Protein 2AP3 (pdb70)

B-factor: mean 23.38, std 9.0, range [8.79, 70.92]

Nearest PDB structures (foldseek):
  2ap3-assembly1_A  TM=1.005E+00  e=9.426E-22  Staphylococcus aureus subsp. aureus MW2
  6r1j-assembly1_J-2  TM=4.244E-01  e=2.430E-01  Aeromonas hydrophila J-1
  6h2e-assembly1_P-2  TM=4.724E-01  e=4.436E-01  Aeromonas hydrophila subsp. hydrophila AL09-71

Radius of gyration: 24.34 Å; Cα contacts (8 Å, |Δi|>4): 142; chains: 1; bounding box: 39×24×90 Å

Sequence (192 aa):
AHMGIQRPTSTTTDKKEIKAYLKQVDKIKDDEEPIKTVGKKIAELDEKKKKLTEDVNSKDTAVRGKAVKDLIKNADDRLKEFEKEEDAIKKSEQDFKKADNIDNDVKRKEVKQLDDVLKEKYKLHSDYAKAYKKAVNSEKTLFKYLNQNDATQQGVNEKSKAIEQNYKKLKEVSDKYTKVLNKVQKEKQDVD

Solvent-accessible surface area: 13306 Å² total; per-residue (Å²): 115,148,168,49,88,153,189,99,80,67,82,71,56,8,118,113,43,12,127,47,18,27,157,90,8,70,120,17,119,93,53,21,108,71,34,151,58,4,37,147,107,18,52,103,30,52,85,124,52,125,173,31,97,152,46,32,112,24,198,77,118,73,56,109,24,134,2,6,114,40,9,28,125,8,0,57,43,5,28,126,20,2,70,117,19,42,93,16,12,135,112,5,59,108,50,11,150,175,46,78,126,6,99,64,85,110,49,59,142,49,2,112,65,0,28,74,5,7,113,69,15,14,134,25,5,71,62,46,7,155,16,22,76,101,0,0,66,17,14,54,75,18,15,124,38,48,68,90,135,136,44,75,122,147,10,35,81,98,57,37,133,48,23,116,82,12,76,126,87,20,131,105,20,39,70,116,27,76,155,8,74,99,87,11,97,110,13,21,135,90,1,125

Structure (mmCIF, N/CA/C/O backbone):
data_2AP3
#
_entry.id   2AP3
#
_cell.length_a   32.240
_cell.length_b   45.762
_cell.length_c   72.485
_cell.angle_alpha   90.00
_cell.angle_beta   90.66
_cell.angle_gamma   90.00
#
_symmetry.space_group_name_H-M   'P 1 21 1'
#
loop_
_entity.id
_entity.type
_entity.pdbx_description
1 polymer 'conserved hypothetical protein'
2 water water
#
loop_
_atom_site.group_PDB
_atom_site.id
_atom_site.type_symbol
_atom_site.label_atom_id
_atom_site.label_alt_id
_atom_site.label_comp_id
_atom_site.label_asym_id
_atom_site.label_entity_id
_atom_site.label_seq_id
_atom_site.pdbx_PDB_ins_code
_atom_site.Cartn_x
_atom_site.Cartn_y
_atom_site.Cartn_z
_atom_site.occupancy
_atom_site.B_iso_or_equiv
_atom_site.auth_seq_id
_atom_site.auth_comp_id
_atom_site.auth_asym_id
_atom_site.auth_atom_id
_atom_site.pdbx_PDB_model_num
ATOM 1 N N . ALA A 1 1 ? 31.620 16.191 -3.368 1.00 21.61 1 ALA A N 1
ATOM 2 C CA . ALA A 1 1 ? 32.956 16.830 -3.210 1.00 20.43 1 ALA A CA 1
ATOM 3 C C . ALA A 1 1 ? 34.013 16.045 -3.977 1.00 20.33 1 ALA A C 1
ATOM 4 O O . ALA A 1 1 ? 33.847 14.849 -4.246 1.00 19.84 1 ALA A O 1
ATOM 6 N N . HIS A 1 2 ? 35.106 16.733 -4.323 1.00 19.49 2 HIS A N 1
ATOM 7 C CA . HIS A 1 2 ? 36.268 16.107 -4.940 1.00 19.06 2 HIS A CA 1
ATOM 8 C C . HIS A 1 2 ? 36.694 14.875 -4.149 1.00 17.90 2 HIS A C 1
ATOM 9 O O . HIS A 1 2 ? 36.813 14.936 -2.918 1.00 17.27 2 HIS A O 1
ATOM 16 N N . MET A 1 3 ? 36.862 13.750 -4.854 1.00 16.92 3 MET A N 1
ATOM 17 C CA . MET A 1 3 ? 37.227 12.447 -4.249 1.00 15.79 3 MET A CA 1
ATOM 18 C C . MET A 1 3 ? 36.276 11.971 -3.153 1.00 15.58 3 MET A C 1
ATOM 19 O O . MET A 1 3 ? 36.615 11.081 -2.363 1.00 16.74 3 MET A O 1
ATOM 24 N N . GLY A 1 4 ? 35.077 12.542 -3.123 1.00 16.46 4 GLY A N 1
ATOM 25 C CA . GLY A 1 4 ? 34.093 12.253 -2.073 1.00 15.30 4 GLY A CA 1
ATOM 26 C C . GLY A 1 4 ? 34.572 12.607 -0.675 1.00 15.05 4 GLY A C 1
ATOM 27 O O . GLY A 1 4 ? 34.164 11.993 0.308 1.00 15.83 4 GLY A O 1
ATOM 28 N N . ILE A 1 5 ? 35.472 13.585 -0.597 1.00 14.71 5 ILE A N 1
ATOM 29 C CA . ILE A 1 5 ? 36.021 14.008 0.699 1.00 14.09 5 ILE A CA 1
ATOM 30 C C . ILE A 1 5 ? 34.925 14.503 1.620 1.00 14.87 5 ILE A C 1
ATOM 31 O O . ILE A 1 5 ? 34.077 15.295 1.211 1.00 15.41 5 ILE A O 1
ATOM 36 N N . GLN A 1 6 ? 34.946 14.021 2.861 1.00 14.64 6 GLN A N 1
ATOM 37 C CA . GLN A 1 6 ? 33.982 14.418 3.881 1.00 15.48 6 GLN A CA 1
ATOM 38 C C . GLN A 1 6 ? 34.687 14.980 5.095 1.00 14.98 6 GLN A C 1
ATOM 39 O O . GLN A 1 6 ? 35.624 14.372 5.629 1.00 13.66 6 GLN A O 1
ATOM 45 N N . ARG A 1 7 ? 34.238 16.159 5.504 1.00 14.76 7 ARG A N 1
ATOM 46 C CA . ARG A 1 7 ? 34.710 16.824 6.691 1.00 15.80 7 ARG A CA 1
ATOM 47 C C . ARG A 1 7 ? 33.479 17.327 7.471 1.00 16.25 7 ARG A C 1
ATOM 48 O O . ARG A 1 7 ? 32.353 17.399 6.939 1.00 15.98 7 ARG A O 1
ATOM 56 N N . PRO A 1 8 ? 33.675 17.619 8.752 1.00 17.41 8 PRO A N 1
ATOM 57 C CA . PRO A 1 8 ? 32.537 17.944 9.612 1.00 18.84 8 PRO A CA 1
ATOM 58 C C . PRO A 1 8 ? 31.651 19.112 9.139 1.00 19.41 8 PRO A C 1
ATOM 59 O O . PRO A 1 8 ? 32.131 20.161 8.698 1.00 19.72 8 PRO A O 1
ATOM 63 N N . THR A 1 9 ? 30.345 18.903 9.230 1.00 21.02 9 THR A N 1
ATOM 64 C CA . THR A 1 9 ? 29.349 19.944 8.953 1.00 21.53 9 THR A CA 1
ATOM 65 C C . THR A 1 9 ? 29.061 20.699 10.256 1.00 21.87 9 THR A C 1
ATOM 66 O O . THR A 1 9 ? 29.424 20.221 11.342 1.00 21.00 9 THR A O 1
ATOM 70 N N . SER A 1 10 ? 28.403 21.854 10.174 1.00 21.33 10 SER A N 1
ATOM 71 C CA . SER A 1 10 ? 28.002 22.557 11.396 1.00 21.46 10 SER A CA 1
ATOM 72 C C . SER A 1 10 ? 27.156 21.626 12.267 1.00 20.39 10 SER A C 1
ATOM 73 O O . SER A 1 10 ? 27.262 21.658 13.491 1.00 20.02 10 SER A O 1
ATOM 76 N N . THR A 1 11 ? 26.355 20.770 11.635 1.00 19.17 11 THR A N 1
ATOM 77 C CA . THR A 1 11 ? 25.498 19.855 12.392 1.00 19.41 11 THR A CA 1
ATOM 78 C C . THR A 1 11 ? 26.331 18.837 13.163 1.00 18.85 11 THR A C 1
ATOM 79 O O . THR A 1 11 ? 26.067 18.550 14.337 1.00 19.36 11 THR A O 1
ATOM 83 N N . THR A 1 12 ? 27.358 18.293 12.518 1.00 19.40 12 THR A N 1
ATOM 84 C CA . THR A 1 12 ? 28.216 17.356 13.235 1.00 19.46 12 THR A CA 1
ATOM 85 C C . THR A 1 12 ? 28.988 18.004 14.373 1.00 19.18 12 THR A C 1
ATOM 86 O O . THR A 1 12 ? 29.125 17.434 15.465 1.00 18.70 12 THR A O 1
ATOM 90 N N . THR A 1 13 ? 29.457 19.217 14.135 1.00 18.52 13 THR A N 1
ATOM 91 C CA . THR A 1 13 ? 30.251 19.934 15.114 1.00 18.70 13 THR A CA 1
ATOM 92 C C . THR A 1 13 ? 29.372 20.364 16.319 1.00 19.19 13 THR A C 1
ATOM 93 O O . THR A 1 13 ? 29.795 20.250 17.473 1.00 18.56 13 THR A O 1
ATOM 97 N N . ASP A 1 14 ? 28.145 20.799 16.038 1.00 19.25 14 ASP A N 1
ATOM 98 C CA . ASP A 1 14 ? 27.186 21.132 17.101 1.00 20.34 14 ASP A CA 1
ATOM 99 C C . ASP A 1 14 ? 26.893 19.922 17.958 1.00 21.55 14 ASP A C 1
ATOM 100 O O . ASP A 1 14 ? 26.859 20.030 19.195 1.00 21.87 14 ASP A O 1
ATOM 105 N N . LYS A 1 15 ? 26.710 18.767 17.310 1.00 22.32 15 LYS A N 1
ATOM 106 C CA . LYS A 1 15 ? 26.500 17.498 18.041 1.00 24.37 15 LYS A CA 1
ATOM 107 C C . LYS A 1 15 ? 27.629 17.240 19.023 1.00 24.73 15 LYS A C 1
ATOM 108 O O . LYS A 1 15 ? 27.386 16.936 20.204 1.00 24.79 15 LYS A O 1
ATOM 114 N N . LYS A 1 16 ? 28.861 17.390 18.548 1.00 25.33 16 LYS A N 1
ATOM 115 C CA . LYS A 1 16 ? 30.063 17.233 19.372 1.00 26.53 16 LYS A CA 1
ATOM 116 C C . LYS A 1 16 ? 30.004 18.136 20.598 1.00 26.29 16 LYS A C 1
ATOM 117 O O . LYS A 1 16 ? 30.324 17.718 21.718 1.00 27.35 16 LYS A O 1
ATOM 123 N N . GLU A 1 17 ? 29.564 19.370 20.380 1.00 25.51 17 GLU A N 1
ATOM 124 C CA . GLU A 1 17 ? 29.526 20.384 21.417 1.00 25.41 17 GLU A CA 1
ATOM 125 C C . GLU A 1 17 ? 28.431 20.089 22.433 1.00 24.56 17 GLU A C 1
ATOM 126 O O . GLU A 1 17 ? 28.629 20.274 23.643 1.00 23.43 17 GLU A O 1
ATOM 132 N N . ILE A 1 18 ? 27.291 19.618 21.933 1.00 23.73 18 ILE A N 1
ATOM 133 C CA . ILE A 1 18 ? 26.148 19.275 22.800 1.00 24.82 18 ILE A CA 1
ATOM 134 C C . ILE A 1 18 ? 26.510 18.056 23.650 1.00 26.16 18 ILE A C 1
ATOM 135 O O . ILE A 1 18 ? 26.152 17.981 24.839 1.00 26.42 18 ILE A O 1
ATOM 140 N N . LYS A 1 19 ? 27.236 17.111 23.048 1.00 28.07 19 LYS A N 1
ATOM 141 C CA . LYS A 1 19 ? 27.756 15.939 23.777 1.00 29.51 19 LYS A CA 1
ATOM 142 C C . LYS A 1 19 ? 28.641 16.319 24.959 1.00 29.95 19 LYS A C 1
ATOM 143 O O . LYS A 1 19 ? 28.493 15.757 26.051 1.00 30.63 19 LYS A O 1
ATOM 149 N N . ALA A 1 20 ? 29.559 17.259 24.736 1.00 30.13 20 ALA A N 1
ATOM 150 C CA . ALA A 1 20 ? 30.473 17.757 25.766 1.00 30.67 20 ALA A CA 1
ATOM 151 C C . ALA A 1 20 ? 29.735 18.512 26.869 1.00 31.00 20 ALA A C 1
ATOM 152 O O . ALA A 1 20 ? 30.111 18.429 28.049 1.00 31.28 20 ALA A O 1
ATOM 154 N N . TYR A 1 21 ? 28.702 19.257 26.474 1.00 30.90 21 TYR A N 1
ATOM 155 C CA . TYR A 1 21 ? 27.843 19.972 27.417 1.00 30.76 21 TYR A CA 1
ATOM 156 C C . TYR A 1 21 ? 27.080 18.995 28.301 1.00 30.86 21 TYR A C 1
ATOM 157 O O . TYR A 1 21 ? 27.135 19.097 29.530 1.00 30.86 21 TYR A O 1
ATOM 166 N N . LEU A 1 22 ? 26.375 18.056 27.670 1.00 30.62 22 LEU A N 1
ATOM 167 C CA . LEU A 1 22 ? 25.561 17.096 28.408 1.00 30.93 22 LEU A CA 1
ATOM 168 C C . LEU A 1 22 ? 26.423 16.223 29.325 1.00 31.39 22 LEU A C 1
ATOM 169 O O . LEU A 1 22 ? 25.941 15.756 30.361 1.00 31.92 22 LEU A O 1
ATOM 174 N N . LYS A 1 23 ? 27.703 16.060 28.964 1.00 32.10 23 LYS A N 1
ATOM 175 C CA . LYS A 1 23 ? 28.687 15.331 29.782 1.00 32.59 23 LYS A CA 1
ATOM 176 C C . LYS A 1 23 ? 29.113 16.085 31.044 1.00 32.71 23 LYS A C 1
ATOM 177 O O . LYS A 1 23 ? 29.325 15.472 32.100 1.00 32.51 23 LYS A O 1
ATOM 183 N N . GLN A 1 24 ? 29.303 17.395 30.921 1.00 32.34 24 GLN A N 1
ATOM 184 C CA . GLN A 1 24 ? 29.632 18.229 32.072 1.00 32.68 24 GLN A CA 1
ATOM 185 C C . GLN A 1 24 ? 28.452 18.234 33.043 1.00 32.42 24 GLN A C 1
ATOM 186 O O . GLN A 1 24 ? 28.645 18.137 34.258 1.00 32.03 24 GLN A O 1
ATOM 192 N N . VAL A 1 25 ? 27.238 18.300 32.495 1.00 32.36 25 VAL A N 1
ATOM 193 C CA . VAL A 1 25 ? 26.006 18.277 33.306 1.00 32.79 25 VAL A CA 1
ATOM 194 C C . VAL A 1 25 ? 25.811 16.934 34.010 1.00 33.72 25 VAL A C 1
ATOM 195 O O . VAL A 1 25 ? 25.344 16.887 35.152 1.00 33.52 25 VAL A O 1
ATOM 199 N N . ASP A 1 26 ? 26.186 15.844 33.345 1.00 34.49 26 ASP A N 1
ATOM 200 C CA . ASP A 1 26 ? 26.050 14.516 33.950 1.00 35.82 26 ASP A CA 1
ATOM 201 C C . ASP A 1 26 ? 27.139 14.193 34.973 1.00 35.81 26 ASP A C 1
ATOM 202 O O . ASP A 1 26 ? 26.875 13.468 35.939 1.00 35.91 26 ASP A O 1
ATOM 207 N N . LYS A 1 27 ? 28.340 14.746 34.780 1.00 35.51 27 LYS A N 1
ATOM 208 C CA . LYS A 1 27 ? 29.431 14.592 35.751 1.00 35.14 27 LYS A CA 1
ATOM 209 C C . LYS A 1 27 ? 29.031 15.261 37.062 1.00 34.79 27 LYS A C 1
ATOM 210 O O . LYS A 1 27 ? 29.227 14.713 38.143 1.00 34.60 27 LYS A O 1
ATOM 216 N N . ILE A 1 28 ? 28.464 16.453 36.943 1.00 34.09 28 ILE A N 1
ATOM 217 C CA . ILE A 1 28 ? 27.962 17.187 38.093 1.00 33.62 28 ILE A CA 1
ATOM 218 C C . ILE A 1 28 ? 26.843 16.400 38.794 1.00 33.71 28 ILE A C 1
ATOM 219 O O . ILE A 1 28 ? 26.794 16.344 40.024 1.00 32.71 28 ILE A O 1
ATOM 224 N N . LYS A 1 29 ? 25.966 15.778 38.012 1.00 33.48 29 LYS A N 1
ATOM 225 C CA . LYS A 1 29 ? 24.855 15.025 38.576 1.00 34.24 29 LYS A CA 1
ATOM 226 C C . LYS A 1 29 ? 25.368 13.779 39.296 1.00 34.26 29 LYS A C 1
ATOM 227 O O . LYS A 1 29 ? 24.864 13.425 40.370 1.00 34.61 29 LYS A O 1
ATOM 233 N N . ASP A 1 30 ? 26.373 13.129 38.703 1.00 34.24 30 ASP A N 1
ATOM 234 C CA . ASP A 1 30 ? 27.060 11.990 39.323 1.00 34.11 30 ASP A CA 1
ATOM 235 C C . ASP A 1 30 ? 27.627 12.346 40.690 1.00 33.88 30 ASP A C 1
ATOM 236 O O . ASP A 1 30 ? 27.448 11.598 41.651 1.00 33.81 30 ASP A O 1
ATOM 241 N N . ASP A 1 31 ? 28.301 13.493 40.761 1.00 33.14 31 ASP A N 1
ATOM 242 C CA . ASP A 1 31 ? 28.971 13.956 41.974 1.00 32.66 31 ASP A CA 1
ATOM 243 C C . ASP A 1 31 ? 28.003 14.323 43.114 1.00 31.70 31 ASP A C 1
ATOM 244 O O . ASP A 1 31 ? 28.441 14.614 44.239 1.00 31.81 31 ASP A O 1
ATOM 249 N N . GLU A 1 32 ? 26.703 14.318 42.811 1.00 30.36 32 GLU A N 1
ATOM 250 C CA . GLU A 1 32 ? 25.646 14.527 43.813 1.00 29.01 32 GLU A CA 1
ATOM 251 C C . GLU A 1 32 ? 25.170 13.226 44.458 1.00 28.81 32 GLU A C 1
ATOM 252 O O . GLU A 1 32 ? 24.232 13.234 45.254 1.00 27.52 32 GLU A O 1
ATOM 258 N N . GLU A 1 33 ? 25.799 12.110 44.105 1.00 28.63 33 GLU A N 1
ATOM 259 C CA . GLU A 1 33 ? 25.421 10.800 44.665 1.00 28.93 33 GLU A CA 1
ATOM 260 C C . GLU A 1 33 ? 25.404 10.788 46.205 1.00 28.08 33 GLU A C 1
ATOM 261 O O . GLU A 1 33 ? 24.507 10.179 46.809 1.00 27.69 33 GLU A O 1
ATOM 267 N N . PRO A 1 34 ? 26.390 11.449 46.849 1.00 27.56 34 PRO A N 1
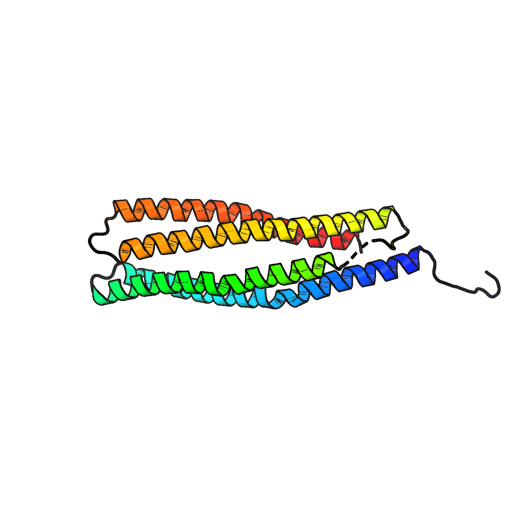ATOM 268 C CA . PRO A 1 34 ? 26.349 11.617 48.311 1.00 26.62 34 PRO A CA 1
ATOM 269 C C . PRO A 1 34 ? 25.035 12.147 48.909 1.00 25.33 34 PRO A C 1
ATOM 270 O O . PRO A 1 34 ? 24.773 11.879 50.079 1.00 25.40 34 PRO A O 1
ATOM 274 N N . ILE A 1 35 ? 24.234 12.890 48.139 1.00 23.16 35 ILE A N 1
ATOM 275 C CA . ILE A 1 35 ? 22.908 13.337 48.595 1.00 21.53 35 ILE A CA 1
ATOM 276 C C . ILE A 1 35 ? 21.995 12.128 48.848 1.00 20.67 35 ILE A C 1
ATOM 277 O O . ILE A 1 35 ? 21.161 12.150 49.770 1.00 19.25 35 ILE A O 1
ATOM 282 N N . LYS A 1 36 ? 22.151 11.064 48.054 1.00 20.37 36 LYS A N 1
ATOM 283 C CA . LYS A 1 36 ? 21.386 9.848 48.310 1.00 19.95 36 LYS A CA 1
ATOM 284 C C . LYS A 1 36 ? 21.753 9.216 49.661 1.00 19.13 36 LYS A C 1
ATOM 285 O O . LYS A 1 36 ? 20.881 8.769 50.409 1.00 18.62 36 LYS A O 1
ATOM 291 N N . THR A 1 37 ? 23.044 9.225 49.992 1.00 18.61 37 THR A N 1
ATOM 292 C CA . THR A 1 37 ? 23.526 8.682 51.268 1.00 18.42 37 THR A CA 1
ATOM 293 C C . THR A 1 37 ? 22.987 9.514 52.426 1.00 17.31 37 THR A C 1
ATOM 294 O O . THR A 1 37 ? 22.557 8.964 53.459 1.00 16.42 37 THR A O 1
ATOM 298 N N . VAL A 1 38 ? 22.986 10.834 52.258 1.00 16.54 38 VAL A N 1
ATOM 299 C CA . VAL A 1 38 ? 22.366 11.723 53.270 1.00 15.89 38 VAL A CA 1
ATOM 300 C C . VAL A 1 38 ? 20.896 11.350 53.518 1.00 15.92 38 VAL A C 1
ATOM 301 O O . VAL A 1 38 ? 20.438 11.236 54.662 1.00 15.70 38 VAL A O 1
ATOM 305 N N . GLY A 1 39 ? 20.139 11.178 52.442 1.00 15.91 39 GLY A N 1
ATOM 306 C CA . GLY A 1 39 ? 18.743 10.765 52.553 1.00 15.16 39 GLY A CA 1
ATOM 307 C C . GLY A 1 39 ? 18.558 9.475 53.315 1.00 13.87 39 GLY A C 1
ATOM 308 O O . GLY A 1 39 ? 17.649 9.377 54.136 1.00 14.72 39 GLY A O 1
ATOM 309 N N . LYS A 1 40 ? 19.414 8.488 53.053 1.00 14.27 40 LYS A N 1
ATOM 310 C CA . LYS A 1 40 ? 19.337 7.231 53.812 1.00 13.43 40 LYS A CA 1
ATOM 311 C C . LYS A 1 40 ? 19.639 7.439 55.295 1.00 13.49 40 LYS A C 1
ATOM 312 O O . LYS A 1 40 ? 18.969 6.883 56.159 1.00 13.65 40 LYS A O 1
ATOM 318 N N . LYS A 1 41 ? 20.647 8.261 55.587 1.00 13.64 41 LYS A N 1
ATOM 319 C CA . LYS A 1 41 ? 21.055 8.474 56.974 1.00 13.17 41 LYS A CA 1
ATOM 320 C C . LYS A 1 41 ? 19.959 9.238 57.727 1.00 11.95 41 LYS A C 1
ATOM 321 O O . LYS A 1 41 ? 19.645 8.925 58.871 1.00 12.84 41 LYS A O 1
ATOM 327 N N . ILE A 1 42 ? 19.356 10.228 57.074 1.00 11.89 42 ILE A N 1
ATOM 328 C CA . ILE A 1 42 ? 18.253 10.950 57.686 1.00 11.86 42 ILE A CA 1
ATOM 329 C C . ILE A 1 42 ? 17.036 10.041 57.862 1.00 11.51 42 ILE A C 1
ATOM 330 O O . ILE A 1 42 ? 16.380 10.075 58.913 1.00 12.26 42 ILE A O 1
ATOM 335 N N . ALA A 1 43 ? 16.802 9.155 56.909 1.00 12.25 43 ALA A N 1
ATOM 336 C CA . ALA A 1 43 ? 15.694 8.192 57.073 1.00 12.45 43 ALA A CA 1
ATOM 337 C C . ALA A 1 43 ? 15.903 7.284 58.296 1.00 12.08 43 ALA A C 1
ATOM 338 O O . ALA A 1 43 ? 14.961 7.009 59.054 1.00 12.68 43 ALA A O 1
ATOM 340 N N . GLU A 1 44 ? 17.135 6.826 58.508 1.00 11.46 44 GLU A N 1
ATOM 341 C CA . GLU A 1 44 ? 17.458 6.051 59.698 1.00 11.20 44 GLU A CA 1
ATOM 342 C C . GLU A 1 44 ? 17.188 6.870 60.959 1.00 11.32 44 GLU A C 1
ATOM 343 O O . GLU A 1 44 ? 16.597 6.361 61.920 1.00 12.09 44 GLU A O 1
ATOM 349 N N . LEU A 1 45 ? 17.576 8.152 60.932 1.00 12.14 45 LEU A N 1
ATOM 350 C CA . LEU A 1 45 ? 17.333 9.017 62.076 1.00 12.42 45 LEU A CA 1
ATOM 351 C C . LEU A 1 45 ? 15.842 9.236 62.333 1.00 12.92 45 LEU A C 1
ATOM 352 O O . LEU A 1 45 ? 15.406 9.262 63.487 1.00 13.52 45 LEU A O 1
ATOM 357 N N . ASP A 1 46 ? 15.069 9.315 61.248 1.00 12.36 46 ASP A N 1
ATOM 358 C CA . ASP A 1 46 ? 13.607 9.507 61.335 1.00 14.06 46 ASP A CA 1
ATOM 359 C C . ASP A 1 46 ? 12.998 8.252 61.982 1.00 12.84 46 ASP A C 1
ATOM 360 O O . ASP A 1 46 ? 12.087 8.347 62.805 1.00 12.87 46 ASP A O 1
ATOM 365 N N . GLU A 1 47 ? 13.519 7.076 61.630 1.00 12.40 47 GLU A N 1
ATOM 366 C CA . GLU A 1 47 ? 13.006 5.850 62.238 1.00 11.84 47 GLU A CA 1
ATOM 367 C C . GLU A 1 47 ? 13.343 5.755 63.719 1.00 11.57 47 GLU A C 1
ATOM 368 O O . GLU A 1 47 ? 12.497 5.345 64.522 1.00 12.06 47 GLU A O 1
ATOM 374 N N . LYS A 1 48 ? 14.536 6.221 64.095 1.00 12.02 48 LYS A N 1
ATOM 375 C CA . LYS A 1 48 ? 14.924 6.221 65.500 1.00 13.32 48 LYS A CA 1
ATOM 376 C C . LYS A 1 48 ? 14.046 7.181 66.306 1.00 13.06 48 LYS A C 1
ATOM 377 O O . LYS A 1 48 ? 13.633 6.859 67.417 1.00 14.08 48 LYS A O 1
ATOM 383 N N . LYS A 1 49 ? 13.756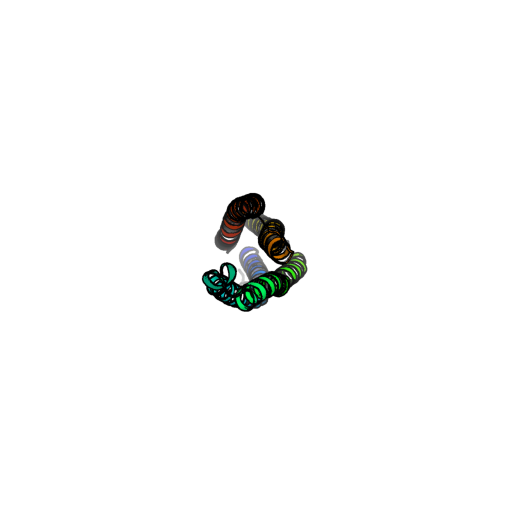 8.339 65.708 1.00 13.13 49 LYS A N 1
ATOM 384 C CA . LYS A 1 49 ? 12.866 9.339 66.316 1.00 13.13 49 LYS A CA 1
ATOM 385 C C . LYS A 1 49 ? 11.522 8.718 66.619 1.00 13.33 49 LYS A C 1
ATOM 386 O O . LYS A 1 49 ? 11.031 8.854 67.737 1.00 13.67 49 LYS A O 1
ATOM 392 N N . LYS A 1 50 ? 10.937 7.994 65.645 1.00 12.95 50 LYS A N 1
ATOM 393 C CA . LYS A 1 50 ? 9.600 7.408 65.850 1.00 13.70 50 LYS A CA 1
ATOM 394 C C . LYS A 1 50 ? 9.603 6.438 67.014 1.00 13.60 50 LYS A C 1
ATOM 395 O O . LYS A 1 50 ? 8.602 6.283 67.724 1.00 14.26 50 LYS A O 1
ATOM 401 N N . LYS A 1 51 ? 10.726 5.763 67.194 1.00 13.93 51 LYS A N 1
ATOM 402 C CA . LYS A 1 51 ? 10.840 4.785 68.267 1.00 14.91 51 LYS A CA 1
ATOM 403 C C . LYS A 1 51 ? 10.963 5.390 69.669 1.00 15.32 51 LYS A C 1
ATOM 404 O O . LYS A 1 51 ? 11.103 4.669 70.650 1.00 15.72 51 LYS A O 1
ATOM 410 N N . LEU A 1 52 ? 10.893 6.718 69.759 1.00 16.07 52 LEU A N 1
ATOM 411 C CA . LEU A 1 52 ? 10.811 7.371 71.070 1.00 17.61 52 LEU A CA 1
ATOM 412 C C . LEU A 1 52 ? 9.393 7.833 71.463 1.00 18.34 52 LEU A C 1
ATOM 413 O O . LEU A 1 52 ? 9.185 8.511 72.477 1.00 18.01 52 LEU A O 1
ATOM 418 N N . THR A 1 53 ? 8.412 7.404 70.683 1.00 18.10 53 THR A N 1
ATOM 419 C CA . THR A 1 53 ? 7.044 7.874 70.827 1.00 18.68 53 THR A CA 1
ATOM 420 C C . THR A 1 53 ? 6.433 7.411 72.150 1.00 19.35 53 THR A C 1
ATOM 421 O O . THR A 1 53 ? 5.747 8.170 72.825 1.00 20.24 53 THR A O 1
ATOM 425 N N . GLU A 1 54 ? 6.704 6.164 72.522 1.00 19.67 54 GLU A N 1
ATOM 426 C CA . GLU A 1 54 ? 6.212 5.629 73.791 1.00 20.35 54 GLU A CA 1
ATOM 427 C C . GLU A 1 54 ? 6.928 6.335 74.948 1.00 18.77 54 GLU A C 1
ATOM 428 O O . GLU A 1 54 ? 6.298 6.845 75.908 1.00 19.07 54 GLU A O 1
ATOM 434 N N . ASP A 1 55 ? 8.256 6.424 74.832 1.00 17.22 55 ASP A N 1
ATOM 435 C CA . ASP A 1 55 ? 9.034 6.895 75.957 1.00 14.89 55 ASP A CA 1
ATOM 436 C C . ASP A 1 55 ? 8.764 8.365 76.266 1.00 14.14 55 ASP A C 1
ATOM 437 O O . ASP A 1 55 ? 8.831 8.755 77.410 1.00 14.03 55 ASP A O 1
ATOM 442 N N . VAL A 1 56 ? 8.419 9.158 75.254 1.00 14.52 56 VAL A N 1
ATOM 443 C CA . VAL A 1 56 ? 8.222 10.586 75.499 1.00 14.45 56 VAL A CA 1
ATOM 444 C C . VAL A 1 56 ? 7.090 10.869 76.487 1.00 14.88 56 VAL A C 1
ATOM 445 O O . VAL A 1 56 ? 7.043 11.957 77.074 1.00 15.18 56 VAL A O 1
ATOM 449 N N . ASN A 1 57 ? 6.193 9.896 76.667 1.00 15.25 57 ASN A N 1
ATOM 450 C CA . ASN A 1 57 ? 5.099 10.039 77.639 1.00 16.25 57 ASN A CA 1
ATOM 451 C C . ASN A 1 57 ? 5.232 9.081 78.817 1.00 16.66 57 ASN A C 1
ATOM 452 O O . ASN A 1 57 ? 4.259 8.835 79.537 1.00 17.64 57 ASN A O 1
ATOM 457 N N . SER A 1 58 ? 6.425 8.511 79.001 1.00 16.21 58 SER A N 1
ATOM 458 C CA . SER A 1 58 ? 6.624 7.530 80.073 1.00 16.74 58 SER A CA 1
ATOM 459 C C . SER A 1 58 ? 6.321 8.090 81.457 1.00 17.15 58 SER A C 1
ATOM 460 O O . SER A 1 58 ? 6.621 9.250 81.754 1.00 17.60 58 SER A O 1
ATOM 463 N N . LYS A 1 59 ? 5.760 7.242 82.321 1.00 18.01 59 LYS A N 1
ATOM 464 C CA . LYS A 1 59 ? 5.511 7.621 83.711 1.00 19.18 59 LYS A CA 1
ATOM 465 C C . LYS A 1 59 ? 6.800 7.518 84.542 1.00 17.74 59 LYS A C 1
ATOM 466 O O . LYS A 1 59 ? 6.885 8.057 85.648 1.00 18.85 59 LYS A O 1
ATOM 472 N N . ASP A 1 60 ? 7.799 6.818 83.986 1.00 16.64 60 ASP A N 1
ATOM 473 C CA . ASP A 1 60 ? 9.112 6.770 84.598 1.00 15.49 60 ASP A CA 1
ATOM 474 C C . ASP A 1 60 ? 9.833 8.057 84.221 1.00 15.25 60 ASP A C 1
ATOM 475 O O . ASP A 1 60 ? 10.216 8.264 83.044 1.00 14.49 60 ASP A O 1
ATOM 480 N N . THR A 1 61 ? 10.013 8.947 85.195 1.00 14.75 61 THR A N 1
ATOM 481 C CA . THR A 1 61 ? 10.632 10.264 84.897 1.00 15.65 61 THR A CA 1
ATOM 482 C C . THR A 1 61 ? 11.999 10.186 84.231 1.00 14.74 61 THR A C 1
ATOM 483 O O . THR A 1 61 ? 12.362 11.059 83.424 1.00 14.31 61 THR A O 1
ATOM 487 N N . ALA A 1 62 ? 12.768 9.147 84.575 1.00 12.65 62 ALA A N 1
ATOM 488 C CA . ALA A 1 62 ? 14.072 8.957 83.952 1.00 12.85 62 ALA A CA 1
ATOM 489 C C . ALA A 1 62 ? 13.956 8.540 82.481 1.00 12.05 62 ALA A C 1
ATOM 490 O O . ALA A 1 62 ? 14.694 9.035 81.641 1.00 13.15 62 ALA A O 1
ATOM 492 N N . VAL A 1 63 ? 13.012 7.657 82.187 1.00 12.32 63 VAL A N 1
ATOM 493 C CA . VAL A 1 63 ? 12.796 7.199 80.813 1.00 11.22 63 VAL A CA 1
ATOM 494 C C . VAL A 1 63 ? 12.298 8.354 79.975 1.00 10.96 63 VAL A C 1
ATOM 495 O O . VAL A 1 63 ? 12.790 8.605 78.851 1.00 11.43 63 VAL A O 1
ATOM 499 N N . ARG A 1 64 ? 11.343 9.088 80.522 1.00 11.07 64 ARG A N 1
ATOM 500 C CA . ARG A 1 64 ? 10.827 10.274 79.819 1.00 11.55 64 ARG A CA 1
ATOM 501 C C . ARG A 1 64 ? 11.909 11.317 79.566 1.00 11.67 64 ARG A C 1
ATOM 502 O O . ARG A 1 64 ? 12.031 11.836 78.441 1.00 11.20 64 ARG A O 1
ATOM 510 N N . GLY A 1 65 ? 12.696 11.635 80.594 1.00 11.02 65 GLY A N 1
ATOM 511 C CA . GLY A 1 65 ? 13.724 12.658 80.440 1.00 11.73 65 GLY A CA 1
ATOM 512 C C . GLY A 1 65 ? 14.764 12.258 79.422 1.00 11.03 65 GLY A C 1
ATOM 513 O O . GLY A 1 65 ? 15.218 13.076 78.614 1.00 11.41 65 GLY A O 1
ATOM 514 N N . LYS A 1 66 ? 15.160 10.987 79.436 1.00 11.18 66 LYS A N 1
ATOM 515 C CA . LYS A 1 66 ? 16.111 10.517 78.422 1.00 11.42 66 LYS A CA 1
ATOM 516 C C . LYS A 1 66 ? 15.526 10.634 77.012 1.00 11.11 66 LYS A C 1
ATOM 517 O O . LYS A 1 66 ? 16.236 11.003 76.073 1.00 11.50 66 LYS A O 1
ATOM 523 N N . ALA A 1 67 ? 14.233 10.304 76.856 1.00 10.98 67 ALA A N 1
ATOM 524 C CA . ALA A 1 67 ? 13.600 10.373 75.525 1.00 11.19 67 ALA A CA 1
ATOM 525 C C . ALA A 1 67 ? 13.608 11.824 75.037 1.00 11.25 67 ALA A C 1
ATOM 526 O O . ALA A 1 67 ? 13.919 12.102 73.873 1.00 10.40 67 ALA A O 1
ATOM 528 N N . VAL A 1 68 ? 13.288 12.749 75.935 1.00 11.25 68 VAL A N 1
ATOM 529 C CA . VAL A 1 68 ? 13.258 14.167 75.533 1.00 11.48 68 VAL A CA 1
ATOM 530 C C . VAL A 1 68 ? 14.657 14.616 75.103 1.00 11.30 68 VAL A C 1
ATOM 531 O O . VAL A 1 68 ? 14.837 15.235 74.051 1.00 11.82 68 VAL A O 1
ATOM 535 N N . LYS A 1 69 ? 15.662 14.276 75.906 1.00 10.98 69 LYS A N 1
ATOM 536 C CA . LYS A 1 69 ? 17.038 14.669 75.541 1.00 11.83 69 LYS A CA 1
ATOM 537 C C . LYS A 1 69 ? 17.494 13.997 74.240 1.00 10.78 69 LYS A C 1
ATOM 538 O O . LYS A 1 69 ? 18.165 14.603 73.378 1.00 11.51 69 LYS A O 1
ATOM 544 N N . ASP A 1 70 ? 17.070 12.761 74.052 1.00 10.51 70 ASP A N 1
ATOM 545 C CA . ASP A 1 70 ? 17.392 12.048 72.819 1.00 10.49 70 ASP A CA 1
ATOM 546 C C . ASP A 1 70 ? 16.695 12.647 71.593 1.00 9.97 70 ASP A C 1
ATOM 547 O O . ASP A 1 70 ? 17.248 12.640 70.456 1.00 10.81 70 ASP A O 1
ATOM 552 N N . LEU A 1 71 ? 15.482 13.147 71.802 1.00 10.67 71 LEU A N 1
ATOM 553 C CA . LEU A 1 71 ? 14.750 13.811 70.720 1.00 10.28 71 LEU A CA 1
ATOM 554 C C . LEU A 1 71 ? 15.419 15.114 70.288 1.00 10.77 71 LEU A C 1
ATOM 555 O O . LEU A 1 71 ? 15.484 15.413 69.100 1.00 11.13 71 LEU A O 1
ATOM 560 N N . ILE A 1 72 ? 15.982 15.846 71.253 1.00 10.35 72 ILE A N 1
ATOM 561 C CA . ILE A 1 72 ? 16.712 17.081 70.947 1.00 11.20 72 ILE A CA 1
ATOM 562 C C . ILE A 1 72 ? 17.944 16.723 70.139 1.00 11.21 72 ILE A C 1
ATOM 563 O O . ILE A 1 72 ? 18.168 17.290 69.071 1.00 11.59 72 ILE A O 1
ATOM 568 N N . LYS A 1 73 ? 18.698 15.732 70.626 1.00 11.23 73 LYS A N 1
ATOM 569 C CA . LYS A 1 73 ? 19.923 15.296 69.940 1.00 12.93 73 LYS A CA 1
ATOM 570 C C . LYS A 1 73 ? 19.600 14.844 68.523 1.00 11.40 73 LYS A C 1
ATOM 571 O O . LYS A 1 73 ? 20.327 15.155 67.569 1.00 12.21 73 LYS A O 1
ATOM 577 N N . ASN A 1 74 ? 18.500 14.104 68.396 1.00 10.87 74 ASN A N 1
ATOM 578 C CA . ASN A 1 74 ? 18.095 13.565 67.102 1.00 11.42 74 ASN A CA 1
ATOM 579 C C . ASN A 1 74 ? 17.752 14.672 66.077 1.00 10.55 74 ASN A C 1
ATOM 580 O O . ASN A 1 74 ? 18.080 14.564 64.876 1.00 11.70 74 ASN A O 1
ATOM 585 N N . ALA A 1 75 ? 17.121 15.742 66.556 1.00 10.62 75 ALA A N 1
ATOM 586 C CA . ALA A 1 75 ? 16.859 16.892 65.670 1.00 10.85 75 ALA A CA 1
ATOM 587 C C . ALA A 1 75 ? 18.187 17.524 65.242 1.00 11.70 75 ALA A C 1
ATOM 588 O O . ALA A 1 75 ? 18.394 17.793 64.044 1.00 12.15 75 ALA A O 1
ATOM 590 N N . ASP A 1 76 ? 19.106 17.728 66.193 1.00 11.09 76 ASP A N 1
ATOM 591 C CA . ASP A 1 76 ? 20.468 18.200 65.842 1.00 10.88 76 ASP A CA 1
ATOM 592 C C . ASP A 1 76 ? 21.143 17.283 64.822 1.00 11.05 76 ASP A C 1
ATOM 593 O O . ASP A 1 76 ? 21.792 17.754 63.879 1.00 11.93 76 ASP A O 1
ATOM 598 N N . ASP A 1 77 ? 20.972 15.978 65.006 1.00 11.66 77 ASP A N 1
ATOM 599 C CA . ASP A 1 77 ? 21.655 15.005 64.171 1.00 12.34 77 ASP A CA 1
ATOM 600 C C . ASP A 1 77 ? 21.121 15.072 62.749 1.00 12.48 77 ASP A C 1
ATOM 601 O O . ASP A 1 77 ? 21.871 14.968 61.783 1.00 12.68 77 ASP A O 1
ATOM 606 N N . ARG A 1 78 ? 19.814 15.249 62.623 1.00 12.17 78 ARG A N 1
ATOM 607 C CA . ARG A 1 78 ? 19.215 15.341 61.292 1.00 11.75 78 ARG A CA 1
ATOM 608 C C . ARG A 1 78 ? 19.657 16.613 60.589 1.00 11.71 78 ARG A C 1
ATOM 609 O O . ARG A 1 78 ? 20.042 16.591 59.424 1.00 12.64 78 ARG A O 1
ATOM 617 N N . LEU A 1 79 ? 19.654 17.733 61.312 1.00 10.99 79 LEU A N 1
ATOM 618 C CA . LEU A 1 79 ? 20.164 18.963 60.721 1.00 11.47 79 LEU A CA 1
ATOM 619 C C . LEU A 1 79 ? 21.638 18.871 60.323 1.00 12.02 79 LEU A C 1
ATOM 620 O O . LEU A 1 79 ? 22.046 19.385 59.257 1.00 11.76 79 LEU A O 1
ATOM 625 N N . LYS A 1 80 ? 22.443 18.222 61.149 1.00 11.18 80 LYS A N 1
ATOM 626 C CA . LYS A 1 80 ? 23.870 18.102 60.859 1.00 12.69 80 LYS A CA 1
ATOM 627 C C . LYS A 1 80 ? 24.055 17.257 59.589 1.00 12.01 80 LYS A C 1
ATOM 628 O O . LYS A 1 80 ? 24.811 17.629 58.665 1.00 12.95 80 LYS A O 1
ATOM 634 N N . GLU A 1 81 ? 23.367 16.120 59.519 1.00 12.36 81 GLU A N 1
ATOM 635 C CA . GLU A 1 81 ? 23.453 15.297 58.320 1.00 12.95 81 GLU A CA 1
ATOM 636 C C . GLU A 1 81 ? 22.979 16.079 57.090 1.00 12.48 81 GLU A C 1
ATOM 637 O O . GLU A 1 81 ? 23.600 16.014 56.021 1.00 13.11 81 GLU A O 1
ATOM 643 N N . PHE A 1 82 ? 21.909 16.867 57.230 1.00 11.79 82 PHE A N 1
ATOM 644 C CA . PHE A 1 82 ? 21.401 17.630 56.089 1.00 12.54 82 PHE A CA 1
ATOM 645 C C . PHE A 1 82 ? 22.408 18.650 55.549 1.00 13.25 82 PHE A C 1
ATOM 646 O O . PHE A 1 82 ? 22.379 18.968 54.369 1.00 13.43 82 PHE A O 1
ATOM 654 N N . GLU A 1 83 ? 23.307 19.135 56.405 1.00 14.34 83 GLU A N 1
ATOM 655 C CA . GLU A 1 83 ? 24.366 20.063 55.952 1.00 14.79 83 GLU A CA 1
ATOM 656 C C . GLU A 1 83 ? 25.118 19.480 54.761 1.00 15.04 83 GLU A C 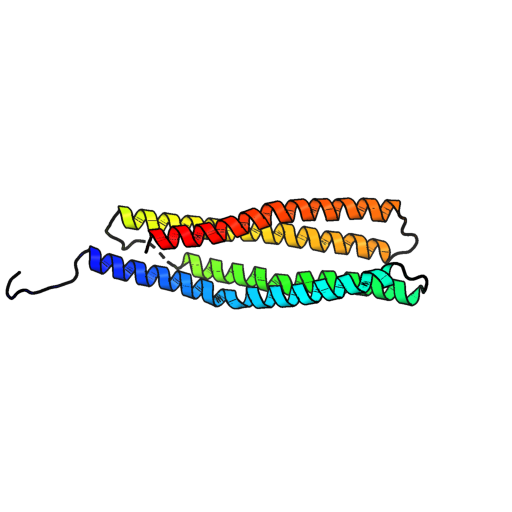1
ATOM 657 O O . GLU A 1 83 ? 25.527 20.230 53.867 1.00 15.87 83 GLU A O 1
ATOM 663 N N . LYS A 1 84 ? 25.357 18.166 54.784 1.00 14.91 84 LYS A N 1
ATOM 664 C CA . LYS A 1 84 ? 26.085 17.512 53.692 1.00 15.21 84 LYS A CA 1
ATOM 665 C C . LYS A 1 84 ? 25.344 17.677 52.358 1.00 16.34 84 LYS A C 1
ATOM 666 O O . LYS A 1 84 ? 25.978 17.856 51.314 1.00 15.66 84 LYS A O 1
ATOM 672 N N . GLU A 1 85 ? 24.012 17.605 52.388 1.00 15.02 85 GLU A N 1
ATOM 673 C CA . GLU A 1 85 ? 23.203 17.835 51.170 1.00 15.40 85 GLU A CA 1
ATOM 674 C C . GLU A 1 85 ? 23.334 19.286 50.717 1.00 15.76 85 GLU A C 1
ATOM 675 O O . GLU A 1 85 ? 23.548 19.570 49.540 1.00 15.84 85 GLU A O 1
ATOM 681 N N . GLU A 1 86 ? 23.238 20.208 51.666 1.00 16.09 86 GLU A N 1
ATOM 682 C CA . GLU A 1 86 ? 23.382 21.622 51.354 1.00 16.68 86 GLU A CA 1
ATOM 683 C C . GLU A 1 86 ? 24.735 21.892 50.736 1.00 16.72 86 GLU A C 1
ATOM 684 O O . GLU A 1 86 ? 24.819 22.595 49.709 1.00 16.90 86 GLU A O 1
ATOM 690 N N . ASP A 1 87 ? 25.780 21.320 51.333 1.00 17.58 87 ASP A N 1
ATOM 691 C CA . ASP A 1 87 ? 27.157 21.508 50.851 1.00 18.43 87 ASP A CA 1
ATOM 692 C C . ASP A 1 87 ? 27.323 20.918 49.451 1.00 19.02 87 ASP A C 1
ATOM 693 O O . ASP A 1 87 ? 28.029 21.478 48.615 1.00 19.45 87 ASP A O 1
ATOM 698 N N . ALA A 1 88 ? 26.645 19.805 49.181 1.00 18.32 88 ALA A N 1
ATOM 699 C CA . ALA A 1 88 ? 26.780 19.127 47.902 1.00 19.09 88 ALA A CA 1
ATOM 700 C C . ALA A 1 88 ? 26.160 19.976 46.810 1.00 19.34 88 ALA A C 1
ATOM 701 O O . ALA A 1 88 ? 26.735 20.129 45.730 1.00 20.50 88 ALA A O 1
ATOM 703 N N . ILE A 1 89 ? 24.994 20.540 47.093 1.00 19.34 89 ILE A N 1
ATOM 704 C CA . ILE A 1 89 ? 24.301 21.365 46.108 1.00 19.57 89 ILE A CA 1
ATOM 705 C C . ILE A 1 89 ? 25.094 22.635 45.865 1.00 20.61 89 ILE A C 1
ATOM 706 O O . ILE A 1 89 ? 25.150 23.127 44.736 1.00 21.34 89 ILE A O 1
ATOM 711 N N . LYS A 1 90 ? 25.732 23.149 46.915 1.00 20.86 90 LYS A N 1
ATOM 712 C CA . LYS A 1 90 ? 26.635 24.296 46.748 1.00 22.21 90 LYS A CA 1
ATOM 713 C C . LYS A 1 90 ? 27.761 23.935 45.777 1.00 22.77 90 LYS A C 1
ATOM 714 O O . LYS A 1 90 ? 28.072 24.723 44.863 1.00 23.79 90 LYS A O 1
ATOM 720 N N . LYS A 1 91 ? 28.333 22.745 45.947 1.00 22.64 91 LYS A N 1
ATOM 721 C CA . LYS A 1 91 ? 29.453 22.282 45.110 1.00 23.68 91 LYS A CA 1
ATOM 722 C C . LYS A 1 91 ? 28.986 22.108 43.665 1.00 24.34 91 LYS A C 1
ATOM 723 O O . LYS A 1 91 ? 29.655 22.542 42.725 1.00 25.10 91 LYS A O 1
ATOM 729 N N . SER A 1 92 ? 27.811 21.501 43.509 1.00 25.17 92 SER A N 1
ATOM 730 C CA . SER A 1 92 ? 27.203 21.256 42.212 1.00 26.36 92 SER A CA 1
ATOM 731 C C . SER A 1 92 ? 26.966 22.571 41.452 1.00 27.18 92 SER A C 1
ATOM 732 O O . SER A 1 92 ? 27.307 22.686 40.258 1.00 26.74 92 SER A O 1
ATOM 735 N N . GLU A 1 93 ? 26.405 23.566 42.137 1.00 28.05 93 GLU A N 1
ATOM 736 C CA . GLU A 1 93 ? 26.130 24.855 41.509 1.00 30.13 93 GLU A CA 1
ATOM 737 C C . GLU A 1 93 ? 27.423 25.553 41.092 1.00 31.72 93 GLU A C 1
ATOM 738 O O . GLU A 1 93 ? 27.479 26.163 40.021 1.00 32.12 93 GLU A O 1
ATOM 744 N N . GLN A 1 94 ? 28.453 25.455 41.932 1.00 32.92 94 GLN A N 1
ATOM 745 C CA . GLN A 1 94 ? 29.770 26.033 41.610 1.00 34.95 94 GLN A CA 1
ATOM 746 C C . GLN A 1 94 ? 30.361 25.424 40.343 1.00 35.60 94 GLN A C 1
ATOM 747 O O . GLN A 1 94 ? 30.961 26.138 39.533 1.00 36.14 94 GLN A O 1
ATOM 753 N N . ASP A 1 95 ? 30.192 24.112 40.183 1.00 36.66 95 ASP A N 1
ATOM 754 C CA . ASP A 1 95 ? 30.678 23.399 39.007 1.00 38.07 95 ASP A CA 1
ATOM 755 C C . ASP A 1 95 ? 29.804 23.675 37.787 1.00 38.88 95 ASP A C 1
ATOM 756 O O . ASP A 1 95 ? 30.291 23.658 36.650 1.00 39.01 95 ASP A O 1
ATOM 761 N N . PHE A 1 96 ? 28.518 23.918 38.035 1.00 39.71 96 PHE A N 1
ATOM 762 C CA . PHE A 1 96 ? 27.541 24.179 36.979 1.00 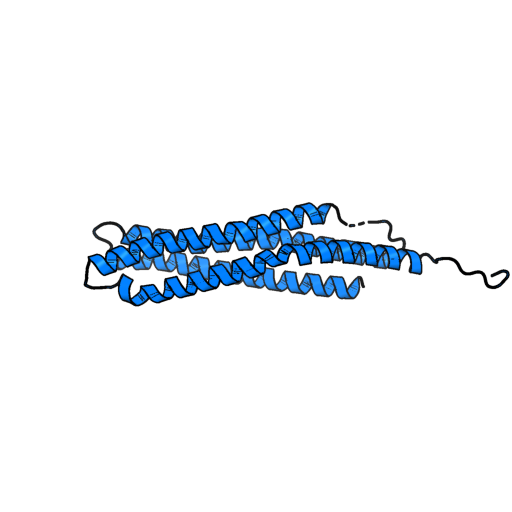40.93 96 PHE A CA 1
ATOM 763 C C . PHE A 1 96 ? 27.893 25.413 36.165 1.00 41.80 96 PHE A C 1
ATOM 764 O O . PHE A 1 96 ? 27.946 25.348 34.935 1.00 41.99 96 PHE A O 1
ATOM 772 N N . LYS A 1 97 ? 28.130 26.529 36.855 1.00 42.87 97 LYS A N 1
ATOM 773 C CA . LYS A 1 97 ? 28.364 27.822 36.205 1.00 44.04 97 LYS A CA 1
ATOM 774 C C . LYS A 1 97 ? 29.543 27.801 35.226 1.00 44.78 97 LYS A C 1
ATOM 775 O O . LYS A 1 97 ? 29.652 28.668 34.352 1.00 45.02 97 LYS A O 1
ATOM 781 N N . LYS A 1 98 ? 30.407 26.797 35.374 1.00 45.42 98 LYS A N 1
ATOM 782 C CA . LYS A 1 98 ? 31.582 26.631 34.521 1.00 45.71 98 LYS A CA 1
ATOM 783 C C . LYS A 1 98 ? 31.230 25.941 33.200 1.00 46.02 98 LYS A C 1
ATOM 784 O O . LYS A 1 98 ? 31.989 26.029 32.221 1.00 45.87 98 LYS A O 1
ATOM 790 N N . ALA A 1 99 ? 30.075 25.272 33.175 1.00 46.07 99 ALA A N 1
ATOM 791 C CA . ALA A 1 99 ? 29.605 24.564 31.986 1.00 46.35 99 ALA A CA 1
ATOM 792 C C . ALA A 1 99 ? 28.768 25.453 31.060 1.00 46.53 99 ALA A C 1
ATOM 793 O O . ALA A 1 99 ? 28.642 26.662 31.272 1.00 46.66 99 ALA A O 1
ATOM 795 C CA . ASP A 1 104 ? 27.750 28.962 23.273 1.00 36.06 104 ASP A CA 1
ATOM 796 C C . ASP A 1 104 ? 28.526 27.923 22.450 1.00 35.46 104 ASP A C 1
ATOM 797 O O . ASP A 1 104 ? 28.593 26.741 22.808 1.00 36.34 104 ASP A O 1
ATOM 802 N N . ASN A 1 105 ? 29.117 28.376 21.348 1.00 34.88 105 ASN A N 1
ATOM 803 C CA . ASN A 1 105 ? 29.796 27.495 20.396 1.00 33.53 105 ASN A CA 1
ATOM 804 C C . ASN A 1 105 ? 28.827 26.686 19.536 1.00 31.75 105 ASN A C 1
ATOM 805 O O . ASN A 1 105 ? 29.250 26.051 18.579 1.00 32.35 105 ASN A O 1
ATOM 810 N N . ILE A 1 106 ? 27.541 26.686 19.886 1.00 29.91 106 ILE A N 1
ATOM 811 C CA . ILE A 1 106 ? 26.534 26.004 19.075 1.00 27.50 106 ILE A CA 1
ATOM 812 C C . ILE A 1 106 ? 26.104 26.966 17.975 1.00 26.40 106 ILE A C 1
ATOM 813 O O . ILE A 1 106 ? 25.599 28.051 18.259 1.00 26.74 106 ILE A O 1
ATOM 818 N N . ASP A 1 107 ? 26.328 26.565 16.724 1.00 23.71 107 ASP A N 1
ATOM 819 C CA . ASP A 1 107 ? 26.012 27.405 15.564 1.00 22.64 107 ASP A CA 1
ATOM 820 C C . ASP A 1 107 ? 24.507 27.461 15.300 1.00 20.63 107 ASP A C 1
ATOM 821 O O . ASP A 1 107 ? 23.957 28.529 14.993 1.00 20.07 107 ASP A O 1
ATOM 826 N N . ASN A 1 108 ? 23.844 26.317 15.431 1.00 18.33 108 ASN A N 1
ATOM 827 C CA . ASN A 1 108 ? 22.415 26.211 15.148 1.00 17.49 108 ASN A CA 1
ATOM 828 C C . ASN A 1 108 ? 21.610 26.969 16.198 1.00 17.08 108 ASN A C 1
ATOM 829 O O . ASN A 1 108 ? 21.630 26.632 17.375 1.00 16.57 108 ASN A O 1
ATOM 834 N N . ASP A 1 109 ? 20.911 28.004 15.753 1.00 17.02 109 ASP A N 1
ATOM 835 C CA . ASP A 1 109 ? 20.230 28.895 16.670 1.00 16.90 109 ASP A CA 1
ATOM 836 C C . ASP A 1 109 ? 19.066 28.251 17.399 1.00 15.63 109 ASP A C 1
ATOM 837 O O . ASP A 1 109 ? 18.742 28.619 18.530 1.00 15.70 109 ASP A O 1
ATOM 842 N N . VAL A 1 110 ? 18.430 27.292 16.743 1.00 14.24 110 VAL A N 1
ATOM 843 C CA . VAL A 1 110 ? 17.306 26.602 17.337 1.00 14.47 110 VAL A CA 1
ATOM 844 C C . VAL A 1 110 ? 17.861 25.745 18.467 1.00 15.07 110 VAL A C 1
ATOM 845 O O . VAL A 1 110 ? 17.320 25.724 19.572 1.00 15.77 110 VAL A O 1
ATOM 849 N N . LYS A 1 111 ? 18.955 25.046 18.165 1.00 16.72 111 LYS A N 1
ATOM 850 C CA . LYS A 1 111 ? 19.529 24.144 19.156 1.00 18.70 111 LYS A CA 1
ATOM 851 C C . LYS A 1 111 ? 20.174 24.923 20.288 1.00 19.40 111 LYS A C 1
ATOM 852 O O . LYS A 1 111 ? 20.104 24.496 21.444 1.00 20.99 111 LYS A O 1
ATOM 858 N N . ARG A 1 112 ? 20.766 26.073 19.983 1.00 20.83 112 ARG A N 1
ATOM 859 C CA . ARG A 1 112 ? 21.394 26.911 21.005 1.00 21.92 112 ARG A CA 1
ATOM 860 C C . ARG A 1 112 ? 20.370 27.438 22.035 1.00 22.38 112 ARG A C 1
ATOM 861 O O . ARG A 1 112 ? 20.669 27.538 23.237 1.00 22.86 112 ARG A O 1
ATOM 869 N N . LYS A 1 113 ? 19.170 27.758 21.568 1.00 21.42 113 LYS A N 1
ATOM 870 C CA . LYS A 1 113 ? 18.106 28.203 22.485 1.00 21.83 113 LYS A CA 1
ATOM 871 C C . LYS A 1 113 ? 17.636 27.066 23.385 1.00 21.98 113 LYS A C 1
ATOM 872 O O . LYS A 1 113 ? 17.316 27.288 24.554 1.00 21.04 113 LYS A O 1
ATOM 878 N N . GLU A 1 114 ? 17.607 25.845 22.860 1.00 22.32 114 GLU A N 1
ATOM 879 C CA . GLU A 1 114 ? 17.231 24.703 23.685 1.00 23.62 114 GLU A CA 1
ATOM 880 C C . GLU A 1 114 ? 18.235 24.548 24.835 1.00 23.78 114 GLU A C 1
ATOM 881 O O . GLU A 1 114 ? 17.862 24.223 25.968 1.00 23.57 114 GLU A O 1
ATOM 887 N N . VAL A 1 115 ? 19.508 24.809 24.542 1.00 24.95 115 VAL A N 1
ATOM 888 C CA . VAL A 1 115 ? 20.583 24.700 25.541 1.00 25.76 115 VAL A CA 1
ATOM 889 C C . VAL A 1 115 ? 20.448 25.761 26.629 1.00 26.18 115 VAL A C 1
ATOM 890 O O . VAL A 1 115 ? 20.554 25.444 27.822 1.00 25.89 115 VAL A O 1
ATOM 894 N N . LYS A 1 116 ? 20.200 27.004 26.221 1.00 26.27 116 LYS A N 1
ATOM 895 C CA . LYS A 1 116 ? 19.990 28.095 27.156 1.00 26.82 116 LYS A CA 1
ATOM 896 C C . LYS A 1 116 ? 18.804 27.780 28.069 1.00 26.22 116 LYS A C 1
ATOM 897 O O . LYS A 1 116 ? 18.828 28.109 29.252 1.00 26.89 116 LYS A O 1
ATOM 903 N N . GLN A 1 117 ? 17.797 27.101 27.518 1.00 25.50 117 GLN A N 1
ATOM 904 C CA . GLN A 1 117 ? 16.607 26.721 28.278 1.00 25.15 117 GLN A CA 1
ATOM 905 C C . GLN A 1 117 ? 16.930 25.636 29.311 1.00 24.86 117 GLN A C 1
ATOM 906 O O . GLN A 1 117 ? 16.454 25.704 30.445 1.00 24.26 117 GLN A O 1
ATOM 912 N N . LEU A 1 118 ? 17.734 24.648 28.925 1.00 24.93 118 LEU A N 1
ATOM 913 C CA . LEU A 1 118 ? 18.203 23.647 29.887 1.00 25.29 118 LEU A CA 1
ATOM 914 C C . LEU A 1 118 ? 18.989 24.308 31.021 1.00 25.92 118 LEU A C 1
ATOM 915 O O . LEU A 1 118 ? 18.778 23.972 32.199 1.00 25.77 118 LEU A O 1
ATOM 920 N N . ASP A 1 119 ? 19.876 25.244 30.671 1.00 26.04 119 ASP A N 1
ATOM 921 C CA . ASP A 1 119 ? 20.637 26.026 31.664 1.00 26.14 119 ASP A CA 1
ATOM 922 C C . ASP A 1 119 ? 19.750 26.811 32.608 1.00 26.21 119 ASP A C 1
ATOM 923 O O . ASP A 1 119 ? 20.047 26.948 33.793 1.00 26.20 119 ASP A O 1
ATOM 928 N N . ASP A 1 120 ? 18.666 27.353 32.075 1.00 25.40 120 ASP A N 1
ATOM 929 C CA . ASP A 1 120 ? 17.750 28.123 32.894 1.00 24.69 120 ASP A CA 1
ATOM 930 C C . ASP A 1 120 ? 16.989 27.249 33.874 1.00 24.35 120 ASP A C 1
ATOM 931 O O . ASP A 1 120 ? 16.704 27.683 34.978 1.00 23.80 120 ASP A O 1
ATOM 936 N N . VAL A 1 121 ? 16.657 26.032 33.451 1.00 23.74 121 VAL A N 1
ATOM 937 C CA . VAL A 1 121 ? 15.959 25.084 34.308 1.00 23.70 121 VAL A CA 1
ATOM 938 C C . VAL A 1 121 ? 16.903 24.557 35.379 1.00 23.55 121 VAL A C 1
ATOM 939 O O . VAL A 1 121 ? 16.487 24.378 36.521 1.00 23.57 121 VAL A O 1
ATOM 943 N N . LEU A 1 122 ? 18.172 24.356 35.020 1.00 23.56 122 LEU A N 1
ATOM 944 C CA . LEU A 1 122 ? 19.175 23.979 36.015 1.00 22.93 122 LEU A CA 1
ATOM 945 C C . LEU A 1 122 ? 19.374 25.103 37.036 1.00 23.04 122 LEU A C 1
ATOM 946 O O . LEU A 1 122 ? 19.467 24.837 38.242 1.00 22.21 122 LEU A O 1
ATOM 951 N N . LYS A 1 123 ? 19.401 26.355 36.572 1.00 23.17 123 LYS A N 1
ATOM 952 C CA . LYS A 1 123 ? 19.384 27.514 37.476 1.00 23.47 123 LYS A CA 1
ATOM 953 C C . LYS A 1 123 ? 18.171 27.485 38.421 1.00 23.31 123 LYS A C 1
ATOM 954 O O . LYS A 1 123 ? 18.308 27.719 39.618 1.00 23.67 123 LYS A O 1
ATOM 960 N N . GLU A 1 124 ? 16.997 27.156 37.889 1.00 22.58 124 GLU A N 1
ATOM 961 C CA . GLU A 1 124 ? 15.788 27.083 38.711 1.00 22.36 124 GLU A CA 1
ATOM 962 C C . GLU A 1 124 ? 15.913 25.943 39.742 1.00 21.11 124 GLU A C 1
ATOM 963 O O . GLU A 1 124 ? 15.411 26.064 40.879 1.00 20.76 124 GLU A O 1
ATOM 969 N N . LYS A 1 125 ? 16.588 24.855 39.350 1.00 20.60 125 LYS A N 1
ATOM 970 C CA . LYS A 1 125 ? 16.818 23.715 40.255 1.00 20.85 125 LYS A CA 1
ATOM 971 C C . LYS A 1 125 ? 17.555 24.183 41.504 1.00 20.47 125 LYS A C 1
ATOM 972 O O . LYS A 1 125 ? 17.134 23.906 42.633 1.00 19.62 125 LYS A O 1
ATOM 978 N N . TYR A 1 126 ? 18.667 24.881 41.302 1.00 20.10 126 TYR A N 1
ATOM 979 C CA . TYR A 1 126 ? 19.471 25.346 42.425 1.00 20.63 126 TYR A CA 1
ATOM 980 C C . TYR A 1 126 ? 18.725 26.326 43.313 1.00 21.31 126 TYR A C 1
ATOM 981 O O . TYR A 1 126 ? 18.861 26.286 44.535 1.00 21.72 126 TYR A O 1
ATOM 990 N N . LYS A 1 127 ? 17.912 27.194 42.710 1.00 21.45 127 LYS A N 1
ATOM 991 C CA . LYS A 1 127 ? 17.113 28.126 43.495 1.00 21.92 127 LYS A CA 1
ATOM 992 C C . LYS A 1 127 ? 16.048 27.391 44.317 1.00 20.90 127 LYS A C 1
ATOM 993 O O . LYS A 1 127 ? 15.843 27.682 45.506 1.00 20.79 127 LYS A O 1
ATOM 999 N N . LEU A 1 128 ? 15.372 26.438 43.695 1.00 20.12 128 LEU A N 1
ATOM 1000 C CA . LEU A 1 128 ? 14.335 25.713 44.405 1.00 19.68 128 LEU A CA 1
ATOM 1001 C C . LEU A 1 128 ? 14.936 24.827 45.490 1.00 19.10 128 LEU A C 1
ATOM 1002 O O . LEU A 1 128 ? 14.299 24.594 46.520 1.00 19.57 128 LEU A O 1
ATOM 1007 N N . HIS A 1 129 ? 16.163 24.352 45.289 1.00 17.77 129 HIS A N 1
ATOM 1008 C CA . HIS A 1 129 ? 16.772 23.600 46.386 1.00 16.04 129 HIS A CA 1
ATOM 1009 C C . HIS A 1 129 ? 17.001 24.468 47.625 1.00 16.38 129 HIS A C 1
ATOM 1010 O O . HIS A 1 129 ? 16.794 24.010 48.759 1.00 15.74 129 HIS A O 1
ATOM 1017 N N . SER A 1 130 ? 17.449 25.706 47.414 1.00 16.72 130 SER A N 1
ATOM 1018 C CA . SER A 1 130 ? 17.605 26.656 48.526 1.00 17.33 130 SER A CA 1
ATOM 1019 C C . SER A 1 130 ? 16.288 26.853 49.301 1.00 16.98 130 SER A C 1
ATOM 1020 O O . SER A 1 130 ? 16.280 26.850 50.534 1.00 16.06 130 SER A O 1
ATOM 1023 N N . ASP A 1 131 ? 15.176 26.999 48.572 1.00 15.87 131 ASP A N 1
ATOM 1024 C CA . ASP A 1 131 ? 13.853 27.122 49.198 1.00 16.70 131 ASP A CA 1
ATOM 1025 C C . ASP A 1 131 ? 13.530 25.852 49.991 1.00 15.85 131 ASP A C 1
ATOM 1026 O O . ASP A 1 131 ? 13.053 25.899 51.132 1.00 15.98 131 ASP A O 1
ATOM 1031 N N . TYR A 1 132 ? 13.786 24.711 49.365 1.00 15.02 132 TYR A N 1
ATOM 1032 C CA . TYR A 1 132 ? 13.559 23.409 50.020 1.00 15.05 132 TYR A CA 1
ATOM 1033 C C . TYR A 1 132 ? 14.402 23.260 51.317 1.00 14.97 132 TYR A C 1
ATOM 1034 O O . TYR A 1 132 ? 13.887 22.866 52.381 1.00 14.45 132 TYR A O 1
ATOM 1043 N N . ALA A 1 133 ? 15.696 23.581 51.226 1.00 14.77 133 ALA A N 1
ATOM 1044 C CA . ALA A 1 133 ? 16.585 23.503 52.391 1.00 14.95 133 ALA A CA 1
ATOM 1045 C C . ALA A 1 133 ? 16.085 24.409 53.520 1.00 14.51 133 ALA A C 1
ATOM 1046 O O . ALA A 1 133 ? 16.065 24.011 54.673 1.00 14.69 133 ALA A O 1
ATOM 1048 N N . LYS A 1 134 ? 15.679 25.632 53.183 1.00 14.82 134 LYS A N 1
ATOM 1049 C CA . LYS A 1 134 ? 15.137 26.548 54.190 1.00 14.33 134 LYS A CA 1
ATOM 1050 C C . LYS A 1 134 ? 13.902 25.926 54.868 1.00 13.42 134 LYS A C 1
ATOM 1051 O O . LYS A 1 134 ? 13.747 25.967 56.090 1.00 13.01 134 LYS A O 1
ATOM 1057 N N . ALA A 1 135 ? 13.018 25.342 54.063 1.00 13.38 135 ALA A N 1
ATOM 1058 C CA . ALA A 1 135 ? 11.766 24.783 54.590 1.00 12.49 135 ALA A CA 1
ATOM 1059 C C . ALA A 1 135 ? 12.043 23.542 55.464 1.00 12.43 135 ALA A C 1
ATOM 1060 O O . ALA A 1 135 ? 11.405 23.348 56.500 1.00 13.47 135 ALA A O 1
ATOM 1062 N N . TYR A 1 136 ? 12.995 22.713 55.037 1.00 12.66 136 TYR A N 1
ATOM 1063 C CA . TYR A 1 136 ? 13.326 21.529 55.804 1.00 12.42 136 TYR A CA 1
ATOM 1064 C C . TYR A 1 136 ? 13.930 21.924 57.153 1.00 12.04 136 TYR A C 1
ATOM 1065 O O . TYR A 1 136 ? 13.489 21.438 58.204 1.00 12.11 136 TYR A O 1
ATOM 1074 N N . LYS A 1 137 ? 14.930 22.813 57.131 1.00 11.20 137 LYS A N 1
ATOM 1075 C CA . LYS A 1 137 ? 15.534 23.276 58.394 1.00 11.63 137 LYS A CA 1
ATOM 1076 C C . LYS A 1 137 ? 14.519 23.933 59.347 1.00 11.51 137 LYS A C 1
ATOM 1077 O O . LYS A 1 137 ? 14.554 23.694 60.564 1.00 12.80 137 LYS A O 1
ATOM 1083 N N . LYS A 1 138 ? 13.599 24.712 58.790 1.00 11.75 138 LYS A N 1
ATOM 1084 C CA . LYS A 1 138 ? 12.591 25.363 59.620 1.00 11.27 138 LYS A CA 1
ATOM 1085 C C . LYS A 1 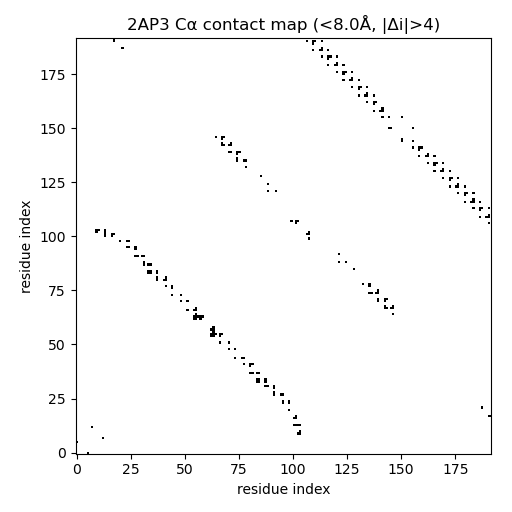138 ? 11.757 24.290 60.317 1.00 12.19 138 LYS A C 1
ATOM 1086 O O . LYS A 1 138 ? 11.476 24.379 61.511 1.00 12.49 138 LYS A O 1
ATOM 1092 N N . ALA A 1 139 ? 11.371 23.274 59.551 1.00 11.52 139 ALA A N 1
ATOM 1093 C CA . ALA A 1 139 ? 10.525 22.208 60.114 1.00 12.46 139 ALA A CA 1
ATOM 1094 C C . ALA A 1 139 ? 11.262 21.471 61.252 1.00 11.38 139 ALA A C 1
ATOM 1095 O O . ALA A 1 139 ? 10.723 21.315 62.359 1.00 12.08 139 ALA A O 1
ATOM 1097 N N . VAL A 1 140 ? 12.493 21.019 61.002 1.00 11.84 140 VAL A N 1
ATOM 1098 C CA . VAL A 1 140 ? 13.250 20.244 62.014 1.00 11.39 140 VAL A CA 1
ATOM 1099 C C . VAL A 1 140 ? 13.576 21.109 63.220 1.00 11.09 140 VAL A C 1
ATOM 1100 O O . VAL A 1 140 ? 13.428 20.669 64.370 1.00 11.46 140 VAL A O 1
ATOM 1104 N N . ASN A 1 141 ? 13.927 22.367 62.973 1.00 12.08 141 ASN A N 1
ATOM 1105 C CA . ASN A 1 141 ? 14.115 23.289 64.074 1.00 12.54 141 ASN A CA 1
ATOM 1106 C C . ASN A 1 141 ? 12.854 23.488 64.908 1.00 12.60 141 ASN A C 1
ATOM 1107 O O . ASN A 1 141 ? 12.961 23.602 66.125 1.00 13.30 141 ASN A O 1
ATOM 1112 N N . SER A 1 142 ? 11.672 23.485 64.279 1.00 12.06 142 SER A N 1
ATOM 1113 C CA . SER A 1 142 ? 10.420 23.657 65.053 1.00 11.87 142 SER A CA 1
ATOM 1114 C C . SER A 1 142 ? 10.096 22.422 65.919 1.00 12.17 142 SER A C 1
ATOM 1115 O O . SER A 1 142 ? 9.471 22.545 66.987 1.00 13.25 142 SER A O 1
ATOM 1118 N N . GLU A 1 143 ? 10.590 21.255 65.494 1.00 11.65 143 GLU A N 1
ATOM 1119 C CA . GLU A 1 143 ? 10.511 20.035 66.322 1.00 12.89 143 GLU A CA 1
ATOM 1120 C C . GLU A 1 143 ? 11.420 20.223 67.534 1.00 12.46 143 GLU A C 1
ATOM 1121 O O . GLU A 1 143 ? 11.000 20.008 68.679 1.00 12.78 143 GLU A O 1
ATOM 1127 N N . LYS A 1 144 ? 12.659 20.638 67.266 1.00 11.54 144 LYS A N 1
ATOM 1128 C CA . LYS A 1 144 ? 13.607 20.924 68.330 1.00 12.31 144 LYS A CA 1
ATOM 1129 C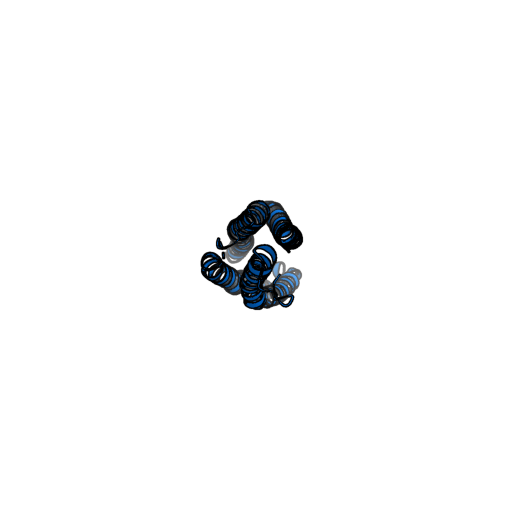 C . LYS A 1 144 ? 13.032 21.901 69.380 1.00 11.60 144 LYS A C 1
ATOM 1130 O O . LYS A 1 144 ? 13.172 21.695 70.584 1.00 13.08 144 LYS A O 1
ATOM 1136 N N . THR A 1 145 ? 12.362 22.954 68.917 1.00 12.55 145 THR A N 1
ATOM 1137 C CA . THR A 1 145 ? 11.732 23.923 69.814 1.00 12.99 145 THR A CA 1
ATOM 1138 C C . THR A 1 145 ? 10.699 23.246 70.740 1.00 12.68 145 THR A C 1
ATOM 1139 O O . THR A 1 145 ? 10.659 23.515 71.938 1.00 14.18 145 THR A O 1
ATOM 1143 N N . LEU A 1 146 ? 9.890 22.353 70.180 1.00 13.14 146 LEU A N 1
ATOM 1144 C CA . LEU A 1 146 ? 8.955 21.607 71.030 1.00 13.08 146 LEU A CA 1
ATOM 1145 C C . LEU A 1 146 ? 9.724 20.749 72.038 1.00 11.95 146 LEU A C 1
ATOM 1146 O O . LEU A 1 146 ? 9.361 20.718 73.214 1.00 12.77 146 LEU A O 1
ATOM 1151 N N . PHE A 1 147 ? 10.767 20.060 71.591 1.00 11.86 147 PHE A N 1
ATOM 1152 C CA . PHE A 1 147 ? 11.471 19.170 72.526 1.00 11.80 147 PHE A CA 1
ATOM 1153 C C . PHE A 1 147 ? 12.170 19.922 73.649 1.00 12.58 147 PHE A C 1
ATOM 1154 O O . PHE A 1 147 ? 12.170 19.443 74.802 1.00 12.98 147 PHE A O 1
ATOM 1162 N N . LYS A 1 148 ? 12.733 21.091 73.342 1.00 12.15 148 LYS A N 1
ATOM 1163 C CA . LYS A 1 148 ? 13.330 21.934 74.379 1.00 13.01 148 LYS A CA 1
ATOM 1164 C C . LYS A 1 148 ? 12.288 22.362 75.409 1.00 13.76 148 LYS A C 1
ATOM 1165 O O . LYS A 1 148 ? 12.568 22.411 76.617 1.00 13.67 148 LYS A O 1
ATOM 1171 N N . TYR A 1 149 ? 11.079 22.659 74.933 1.00 13.73 149 TYR A N 1
ATOM 1172 C CA . TYR A 1 149 ? 9.995 23.019 75.837 1.00 14.84 149 TYR A CA 1
ATOM 1173 C C . TYR A 1 149 ? 9.669 21.864 76.794 1.00 14.78 149 TYR A C 1
ATOM 1174 O O . TYR A 1 149 ? 9.430 22.060 77.980 1.00 15.79 149 TYR A O 1
ATOM 1183 N N . LEU A 1 150 ? 9.723 20.639 76.291 1.00 13.35 150 LEU A N 1
ATOM 1184 C CA . LEU A 1 150 ? 9.513 19.482 77.177 1.00 13.66 150 LEU A CA 1
ATOM 1185 C C . LEU A 1 150 ? 10.633 19.262 78.201 1.00 15.90 150 LEU A C 1
ATOM 1186 O O . LEU A 1 150 ? 10.402 18.560 79.203 1.00 15.95 150 LEU A O 1
ATOM 1191 N N . ASN A 1 151 ? 11.837 19.788 77.925 1.00 17.14 151 ASN A N 1
ATOM 1192 C CA . ASN A 1 151 ? 13.072 19.573 78.744 1.00 19.69 151 ASN A CA 1
ATOM 1193 C C . ASN A 1 151 ? 13.226 20.587 79.884 1.00 21.48 151 ASN A C 1
ATOM 1194 O O . ASN A 1 151 ? 14.316 20.750 80.484 1.00 23.71 151 ASN A O 1
ATOM 1199 N N . GLN A 1 152 ? 12.149 21.304 80.164 1.00 22.14 152 GLN A N 1
ATOM 1200 C CA . GLN A 1 152 ? 12.110 22.151 81.349 1.00 22.78 152 GLN A CA 1
ATOM 1201 C C . GLN A 1 152 ? 10.922 21.775 82.194 1.00 21.95 152 GLN A C 1
ATOM 1202 O O . GLN A 1 152 ? 9.997 21.128 81.722 1.00 21.67 152 GLN A O 1
ATOM 1208 N N . ASN A 1 153 ? 10.934 22.233 83.438 1.00 21.79 153 ASN A N 1
ATOM 1209 C CA . ASN A 1 153 ? 9.864 21.924 84.373 1.00 21.47 153 ASN A CA 1
ATOM 1210 C C . ASN A 1 153 ? 8.540 22.528 83.935 1.00 21.34 153 ASN A C 1
ATOM 1211 O O . ASN A 1 153 ? 8.521 23.578 83.307 1.00 21.62 153 ASN A O 1
ATOM 1216 N N . ASP A 1 154 ? 7.435 21.861 84.273 1.00 22.23 154 ASP A N 1
ATOM 1217 C CA . ASP A 1 154 ? 6.083 22.455 84.133 1.00 22.22 154 ASP A CA 1
ATOM 1218 C C . ASP A 1 154 ? 5.539 22.660 82.688 1.00 22.79 154 ASP A C 1
ATOM 1219 O O . ASP A 1 154 ? 4.803 23.616 82.403 1.00 22.61 154 ASP A O 1
ATOM 1224 N N . ALA A 1 155 ? 5.880 21.754 81.774 1.00 22.47 155 ALA A N 1
ATOM 1225 C CA . ALA A 1 155 ? 5.279 21.790 80.428 1.00 21.85 155 ALA A CA 1
ATOM 1226 C C . ALA A 1 155 ? 3.797 21.448 80.542 1.00 20.75 155 ALA A C 1
ATOM 1227 O O . ALA A 1 155 ? 3.420 20.603 81.374 1.00 21.94 155 ALA A O 1
ATOM 1229 N N . THR A 1 156 ? 2.978 22.118 79.719 1.00 19.93 156 THR A N 1
ATOM 1230 C CA . THR A 1 156 ? 1.530 21.871 79.674 1.00 19.27 156 THR A CA 1
ATOM 1231 C C . THR A 1 156 ? 1.059 21.355 78.302 1.00 17.96 156 THR A C 1
ATOM 1232 O O . THR A 1 156 ? 1.734 21.548 77.278 1.00 18.36 156 THR A O 1
ATOM 1236 N N . GLN A 1 157 ? -0.112 20.720 78.283 1.00 16.93 157 GLN A N 1
ATOM 1237 C CA . GLN A 1 157 ? -0.729 20.316 77.020 1.00 16.77 157 GLN A CA 1
ATOM 1238 C C . GLN A 1 157 ? -0.991 21.491 76.083 1.00 16.92 157 GLN A C 1
ATOM 1239 O O . GLN A 1 157 ? -0.772 21.388 74.885 1.00 16.18 157 GLN A O 1
ATOM 1245 N N . GLN A 1 158 ? -1.463 22.605 76.645 1.00 17.69 158 GLN A N 1
ATOM 1246 C CA . GLN A 1 158 ? -1.699 23.817 75.884 1.00 19.80 158 GLN A CA 1
ATOM 1247 C C . GLN A 1 158 ? -0.424 24.254 75.141 1.00 18.95 158 GLN A C 1
ATOM 1248 O O . GLN A 1 158 ? -0.475 24.572 73.943 1.00 19.17 158 GLN A O 1
ATOM 125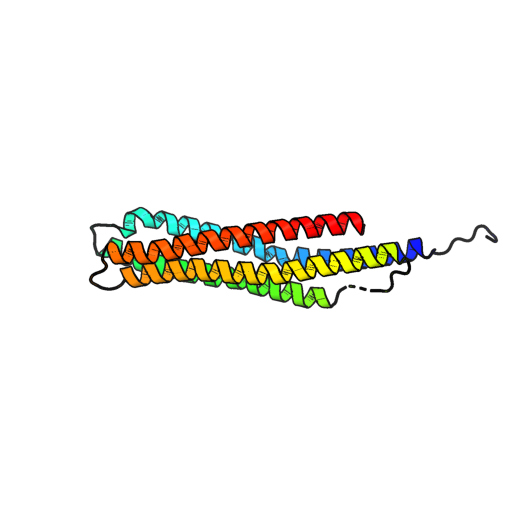4 N N . GLY A 1 159 ? 0.708 24.237 75.849 1.00 18.61 159 GLY A N 1
ATOM 1255 C CA . GLY A 1 159 ? 2.002 24.603 75.262 1.00 17.64 159 GLY A CA 1
ATOM 1256 C C . GLY A 1 159 ? 2.428 23.626 74.171 1.00 16.87 159 GLY A C 1
ATOM 1257 O O . GLY A 1 159 ? 2.876 24.020 73.096 1.00 16.46 159 GLY A O 1
ATOM 1258 N N . VAL A 1 160 ? 2.297 22.345 74.472 1.00 16.44 160 VAL A N 1
ATOM 1259 C CA . VAL A 1 160 ? 2.596 21.299 73.478 1.00 15.51 160 VAL A CA 1
ATOM 1260 C C . VAL A 1 160 ? 1.771 21.509 72.217 1.00 16.36 160 VAL A C 1
ATOM 1261 O O . VAL A 1 160 ? 2.302 21.443 71.100 1.00 16.46 160 VAL A O 1
ATOM 1265 N N . ASN A 1 161 ? 0.475 21.780 72.381 1.00 16.58 161 ASN A N 1
ATOM 1266 C CA . ASN A 1 161 ? -0.399 21.929 71.223 1.00 17.74 161 ASN A CA 1
ATOM 1267 C C . ASN A 1 161 ? -0.027 23.128 70.372 1.00 18.67 161 ASN A C 1
ATOM 1268 O O . ASN A 1 161 ? -0.034 23.046 69.154 1.00 19.77 161 ASN A O 1
ATOM 1273 N N . GLU A 1 162 ? 0.336 24.218 71.037 1.00 20.60 162 GLU A N 1
ATOM 1274 C CA . GLU A 1 162 ? 0.691 25.473 70.369 1.00 22.73 162 GLU A CA 1
ATOM 1275 C C . GLU A 1 162 ? 1.968 25.295 69.568 1.00 22.56 162 GLU A C 1
ATOM 1276 O O . GLU A 1 162 ? 2.107 25.823 68.464 1.00 24.15 162 GLU A O 1
ATOM 1282 N N . LYS A 1 163 ? 2.900 24.527 70.105 1.00 22.50 163 LYS A N 1
ATOM 1283 C CA . LYS A 1 163 ? 4.145 24.280 69.379 1.00 22.78 163 LYS A CA 1
ATOM 1284 C C . LYS A 1 163 ? 3.985 23.254 68.267 1.00 22.46 163 LYS A C 1
ATOM 1285 O O . LYS A 1 163 ? 4.697 23.298 67.244 1.00 22.26 163 LYS A O 1
ATOM 1291 N N . SER A 1 164 ? 3.043 22.333 68.468 1.00 21.76 164 SER A N 1
ATOM 1292 C CA . SER A 1 164 ? 2.696 21.311 67.496 1.00 22.29 164 SER A CA 1
ATOM 1293 C C . SER A 1 164 ? 2.070 21.881 66.220 1.00 22.62 164 SER A C 1
ATOM 1294 O O . SER A 1 164 ? 2.433 21.480 65.117 1.00 22.89 164 SER A O 1
ATOM 1297 N N . LYS A 1 165 ? 1.114 22.792 66.374 1.00 23.31 165 LYS A N 1
ATOM 1298 C CA . LYS A 1 165 ? 0.519 23.449 65.194 1.00 24.12 165 LYS A CA 1
ATOM 1299 C C . LYS A 1 165 ? 1.574 24.114 64.283 1.00 22.92 165 LYS A C 1
ATOM 1300 O O . LYS A 1 165 ? 1.481 24.018 63.049 1.00 22.63 165 LYS A O 1
ATOM 1306 N N . ALA A 1 166 ? 2.588 24.748 64.878 1.00 21.89 166 ALA A N 1
ATOM 1307 C CA . ALA A 1 166 ? 3.677 25.362 64.103 1.00 20.52 166 ALA A CA 1
ATOM 1308 C C . ALA A 1 166 ? 4.473 24.314 63.311 1.00 19.07 166 ALA A C 1
ATOM 1309 O O . ALA A 1 166 ? 4.790 24.529 62.133 1.00 18.24 166 ALA A O 1
ATOM 1311 N N . ILE A 1 167 ? 4.783 23.192 63.962 1.00 17.85 167 ILE A N 1
ATOM 1312 C CA . ILE A 1 167 ? 5.391 22.052 63.276 1.00 17.29 167 ILE A CA 1
ATOM 1313 C C . ILE A 1 167 ? 4.511 21.612 62.086 1.00 17.31 167 ILE A C 1
ATOM 1314 O O . ILE A 1 167 ? 4.998 21.485 60.966 1.00 16.87 167 ILE A O 1
ATOM 1319 N N . GLU A 1 168 ? 3.215 21.391 62.333 1.00 18.09 168 GLU A N 1
ATOM 1320 C CA . GLU A 1 168 ? 2.291 21.035 61.258 1.00 19.04 168 GLU A CA 1
ATOM 1321 C C . GLU A 1 168 ? 2.338 22.016 60.107 1.00 18.19 168 GLU A C 1
ATOM 1322 O O . GLU A 1 168 ? 2.392 21.605 58.950 1.00 18.37 168 GLU A O 1
ATOM 1328 N N . GLN A 1 169 ? 2.306 23.309 60.417 1.00 17.24 169 GLN A N 1
ATOM 1329 C CA . GLN A 1 169 ? 2.262 24.321 59.362 1.00 17.29 169 GLN A CA 1
ATOM 1330 C C . GLN A 1 169 ? 3.567 24.303 58.551 1.00 16.81 169 GLN A C 1
ATOM 1331 O O . GLN A 1 169 ? 3.576 24.450 57.309 1.00 16.36 169 GLN A O 1
ATOM 1337 N N . ASN A 1 170 ? 4.667 24.118 59.266 1.00 15.75 170 ASN A N 1
ATOM 1338 C CA . ASN A 1 170 ? 5.969 24.041 58.629 1.00 15.89 170 ASN A CA 1
ATOM 1339 C C . ASN A 1 170 ? 6.087 22.860 57.704 1.00 15.78 170 ASN A C 1
ATOM 1340 O O . ASN A 1 170 ? 6.721 22.960 56.645 1.00 14.86 170 ASN A O 1
ATOM 1345 N N . TYR A 1 171 ? 5.441 21.754 58.079 1.00 16.78 171 TYR A N 1
ATOM 1346 C CA . TYR A 1 171 ? 5.440 20.573 57.203 1.00 17.95 171 TYR A CA 1
ATOM 1347 C C . TYR A 1 171 ? 4.532 20.759 55.982 1.00 18.30 171 TYR A C 1
ATOM 1348 O O . TYR A 1 171 ? 4.844 20.228 54.912 1.00 18.19 171 TYR A O 1
ATOM 1357 N N . LYS A 1 172 ? 3.451 21.528 56.125 1.00 18.09 172 LYS A N 1
ATOM 1358 C CA . LYS A 1 172 ? 2.566 21.847 54.992 1.00 18.83 172 LYS A CA 1
ATOM 1359 C C . LYS A 1 172 ? 3.371 22.626 53.973 1.00 18.33 172 LYS A C 1
ATOM 1360 O O . LYS A 1 172 ? 3.337 22.338 52.781 1.00 19.04 172 LYS A O 1
ATOM 1366 N N . LYS A 1 173 ? 4.107 23.614 54.463 1.00 17.68 173 LYS A N 1
ATOM 1367 C CA . LYS A 1 173 ? 4.957 24.418 53.612 1.00 17.81 173 LYS A CA 1
ATOM 1368 C C . LYS A 1 173 ? 6.085 23.596 52.982 1.00 17.10 173 LYS A C 1
ATOM 1369 O O . LYS A 1 173 ? 6.421 23.797 51.802 1.00 17.04 173 LYS A O 1
ATOM 1375 N N . LEU A 1 174 ? 6.677 22.680 53.752 1.00 16.15 174 LEU A N 1
ATOM 1376 C CA . LEU A 1 174 ? 7.747 21.845 53.215 1.00 16.10 174 LEU A CA 1
ATOM 1377 C C . LEU A 1 174 ? 7.216 20.979 52.066 1.00 16.81 174 LEU A C 1
ATOM 1378 O O . LEU A 1 174 ? 7.903 20.816 51.047 1.00 17.74 174 LEU A O 1
ATOM 1383 N N . LYS A 1 175 ? 5.985 20.458 52.230 1.00 17.84 175 LYS A N 1
ATOM 1384 C CA . LYS A 1 175 ? 5.348 19.695 51.138 1.00 18.60 175 LYS A CA 1
ATOM 1385 C C . LYS A 1 175 ? 5.148 20.500 49.851 1.00 18.85 175 LYS A C 1
ATOM 1386 O O . LYS A 1 175 ? 5.425 20.006 48.757 1.00 19.62 175 LYS A O 1
ATOM 1392 N N . GLU A 1 176 ? 4.689 21.737 49.977 1.00 19.29 176 GLU A N 1
ATOM 1393 C CA . GLU A 1 176 ? 4.498 22.615 48.830 1.00 19.59 176 GLU A CA 1
ATOM 1394 C C . GLU A 1 176 ? 5.828 22.790 48.075 1.00 19.25 176 GLU A C 1
ATOM 1395 O O . GLU A 1 176 ? 5.873 22.653 46.856 1.00 19.39 176 GLU A O 1
ATOM 1401 N N . VAL A 1 177 ? 6.914 23.050 48.809 1.00 19.06 177 VAL A N 1
ATOM 1402 C CA . VAL A 1 177 ? 8.207 23.317 48.162 1.00 19.22 177 VAL A CA 1
ATOM 1403 C C . VAL A 1 177 ? 8.914 22.040 47.674 1.00 19.26 177 VAL A C 1
ATOM 1404 O O . VAL A 1 177 ? 9.570 22.054 46.620 1.00 19.92 177 VAL A O 1
ATOM 1408 N N . SER A 1 178 ? 8.751 20.951 48.417 1.00 19.39 178 SER A N 1
ATOM 1409 C CA . SER A 1 178 ? 9.302 19.661 48.033 1.00 20.30 178 SER A CA 1
ATOM 1410 C C . SER A 1 178 ? 8.668 19.197 46.709 1.00 20.59 178 SER A C 1
ATOM 1411 O O . SER A 1 178 ? 9.381 18.739 45.816 1.00 20.62 178 SER A O 1
ATOM 1414 N N . ASP A 1 179 ? 7.339 19.318 46.602 1.00 20.95 179 ASP A N 1
ATOM 1415 C CA . ASP A 1 179 ? 6.595 19.068 45.344 1.00 21.17 179 ASP A CA 1
ATOM 1416 C C . ASP A 1 179 ? 7.132 19.898 44.166 1.00 21.24 179 ASP A C 1
ATOM 1417 O O . ASP A 1 179 ? 7.288 19.397 43.043 1.00 21.57 179 ASP A O 1
ATOM 1422 N N . LYS A 1 180 ? 7.377 21.179 44.407 1.00 20.94 180 LYS A N 1
ATOM 1423 C CA . LYS A 1 180 ? 7.915 22.057 43.369 1.00 21.37 180 LYS A CA 1
ATOM 1424 C C . LYS A 1 180 ? 9.313 21.612 42.940 1.00 21.39 180 LYS A C 1
ATOM 1425 O O . LYS A 1 180 ? 9.674 21.688 41.758 1.00 20.81 180 LYS A O 1
ATOM 1431 N N . TYR A 1 181 ? 10.113 21.153 43.904 1.00 21.16 181 TYR A N 1
ATOM 1432 C CA . TYR A 1 181 ? 11.480 20.726 43.613 1.00 21.26 181 TYR A CA 1
ATOM 1433 C C . TYR A 1 181 ? 11.470 19.442 42.787 1.00 21.41 181 TYR A C 1
ATOM 1434 O O . TYR A 1 181 ? 12.200 19.316 41.809 1.00 21.30 181 TYR A O 1
ATOM 1443 N N . THR A 1 182 ? 10.629 18.488 43.178 1.00 22.17 182 THR A N 1
ATOM 1444 C CA . THR A 1 182 ? 10.504 17.240 42.420 1.00 22.83 182 THR A CA 1
ATOM 1445 C C . THR A 1 182 ? 10.055 17.536 40.989 1.00 23.10 182 THR A C 1
ATOM 1446 O O . THR A 1 182 ? 10.585 16.943 40.028 1.00 23.66 182 THR A O 1
ATOM 1450 N N . LYS A 1 183 ? 9.114 18.473 40.843 1.00 22.79 183 LYS A N 1
ATOM 1451 C CA . LYS A 1 183 ? 8.716 18.960 39.520 1.00 23.14 183 LYS A CA 1
ATOM 1452 C C . LYS A 1 183 ? 9.898 19.473 38.694 1.00 22.94 183 LYS A C 1
ATOM 1453 O O . LYS A 1 183 ? 9.992 19.168 37.500 1.00 23.32 183 LYS A O 1
ATOM 1459 N N . VAL A 1 184 ? 10.801 20.240 39.312 1.00 22.39 184 VAL A N 1
ATOM 1460 C CA . VAL A 1 184 ? 11.902 20.844 38.549 1.00 22.19 184 VAL A CA 1
ATOM 1461 C C . VAL A 1 184 ? 12.929 19.786 38.149 1.00 22.55 184 VAL A C 1
ATOM 1462 O O . VAL A 1 184 ? 13.528 19.875 37.072 1.00 22.32 184 VAL A O 1
ATOM 1466 N N . LEU A 1 185 ? 13.112 18.775 38.995 1.00 22.31 185 LEU A N 1
ATOM 1467 C CA . LEU A 1 185 ? 14.045 17.703 38.666 1.00 23.39 185 LEU A CA 1
ATOM 1468 C C . LEU A 1 185 ? 13.526 16.975 37.431 1.00 24.11 185 LEU A C 1
ATOM 1469 O O . LEU A 1 185 ? 14.311 16.564 36.566 1.00 24.18 185 LEU A O 1
ATOM 1474 N N . ASN A 1 186 ? 12.204 16.848 37.342 1.00 24.99 186 ASN A N 1
ATOM 1475 C CA . ASN A 1 186 ? 11.570 16.288 36.138 1.00 26.29 186 ASN A CA 1
ATOM 1476 C C . ASN A 1 186 ? 11.718 17.168 34.905 1.00 26.75 186 ASN A C 1
ATOM 1477 O O . ASN A 1 186 ? 12.009 16.670 33.813 1.00 27.77 186 ASN A O 1
ATOM 1482 N N . LYS A 1 187 ? 11.528 18.474 35.078 1.00 27.31 187 LYS A N 1
ATOM 1483 C CA . LYS A 1 187 ? 11.680 19.415 33.976 1.00 27.49 187 LYS A CA 1
ATOM 1484 C C . LYS A 1 187 ? 13.117 19.406 33.446 1.00 28.15 187 LYS A C 1
ATOM 1485 O O . LYS A 1 187 ? 13.334 19.573 32.236 1.00 27.24 187 LYS A O 1
ATOM 1491 N N . VAL A 1 188 ? 14.092 19.209 34.337 1.00 28.55 188 VAL A N 1
ATOM 1492 C CA . VAL A 1 188 ? 15.494 19.085 33.912 1.00 29.84 188 VAL A CA 1
ATOM 1493 C C . VAL A 1 188 ? 15.639 17.964 32.880 1.00 31.18 188 VAL A C 1
ATOM 1494 O O . VAL A 1 188 ? 16.221 18.174 31.811 1.00 30.96 188 VAL A O 1
ATOM 1498 N N . GLN A 1 189 ? 15.087 16.792 33.178 1.00 32.36 189 GLN A N 1
ATOM 1499 C CA . GLN A 1 189 ? 15.128 15.705 32.204 1.00 33.93 189 GLN A CA 1
ATOM 1500 C C . GLN A 1 189 ? 14.373 16.010 30.901 1.00 34.15 189 GLN A C 1
ATOM 1501 O O . GLN A 1 189 ? 14.848 15.633 29.829 1.00 34.61 189 GLN A O 1
ATOM 1507 N N . LYS A 1 190 ? 13.220 16.678 30.976 1.00 34.27 190 LYS A N 1
ATOM 1508 C CA . LYS A 1 190 ? 12.494 17.037 29.743 1.00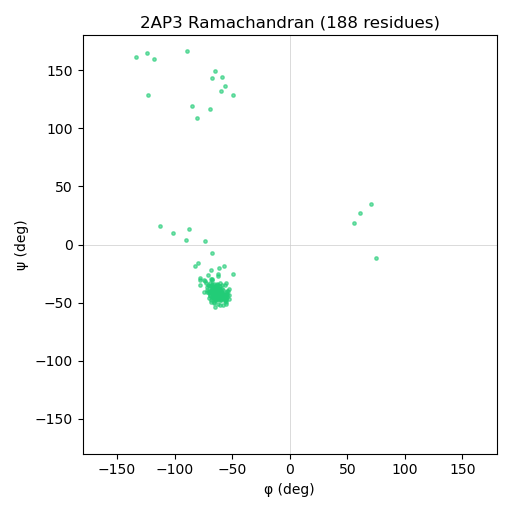 34.54 190 LYS A CA 1
ATOM 1509 C C . LYS A 1 190 ? 13.336 17.910 28.800 1.00 34.02 190 LYS A C 1
ATOM 1510 O O . LYS A 1 190 ? 13.329 17.702 27.579 1.00 33.97 190 LYS A O 1
ATOM 1516 N N . GLU A 1 191 ? 14.060 18.875 29.366 1.00 33.57 191 GLU A N 1
ATOM 1517 C CA . GLU A 1 191 ? 14.879 19.774 28.561 1.00 33.19 191 GLU A CA 1
ATOM 1518 C C . GLU A 1 191 ? 16.064 19.036 27.966 1.00 33.27 191 GLU A C 1
ATOM 1519 O O . GLU A 1 191 ? 16.489 19.338 26.847 1.00 33.34 191 GLU A O 1
ATOM 1525 N N . LYS A 1 192 ? 16.577 18.054 28.706 1.00 33.31 192 LYS A N 1
ATOM 1526 C CA . LYS A 1 192 ? 17.670 17.205 28.222 1.00 33.48 192 LYS A CA 1
ATOM 1527 C C . LYS A 1 192 ? 17.258 16.395 27.003 1.00 33.71 192 LYS A C 1
ATOM 1528 O O . LYS A 1 192 ? 18.044 16.260 26.058 1.00 33.84 192 LYS A O 1
ATOM 1534 N N . GLN A 1 193 ? 16.037 15.854 27.032 1.00 34.18 193 GLN A N 1
ATOM 1535 C CA . GLN A 1 193 ? 15.485 15.077 25.916 1.00 34.69 193 GLN A CA 1
ATOM 1536 C C . GLN A 1 193 ? 15.404 15.920 24.640 1.00 34.69 193 GLN A C 1
ATOM 1537 O O . GLN A 1 193 ? 15.803 15.465 23.563 1.00 35.23 193 GLN A O 1
ATOM 1543 N N . ASP A 1 194 ? 14.910 17.154 24.774 1.00 34.58 194 ASP A N 1
ATOM 1544 C CA . ASP A 1 194 ? 14.843 18.096 23.643 1.00 34.37 194 ASP A CA 1
ATOM 1545 C C . ASP A 1 194 ? 16.220 18.480 23.119 1.00 34.48 194 ASP A C 1
ATOM 1546 O O . ASP A 1 194 ? 16.455 18.456 21.908 1.00 34.37 194 ASP A O 1
ATOM 1551 N N . VAL A 1 195 ? 17.121 18.837 24.034 1.00 34.30 195 VAL A N 1
ATOM 1552 C CA . VAL A 1 195 ? 18.477 19.259 23.685 1.00 34.19 195 VAL A CA 1
ATOM 1553 C C . VAL A 1 195 ? 19.210 18.132 22.951 1.00 34.34 195 VAL A C 1
ATOM 1554 O O . VAL A 1 195 ? 19.922 18.367 21.969 1.00 33.76 195 VAL A O 1
ATOM 1558 N N . ASP A 1 196 ? 19.004 16.907 23.419 1.00 34.28 196 ASP A N 1
ATOM 1559 C CA . ASP A 1 196 ? 19.644 15.756 22.809 1.00 34.89 196 ASP A CA 1
ATOM 1560 C C . ASP A 1 196 ? 18.817 15.246 21.624 1.00 35.08 196 ASP A C 1
ATOM 1561 O O . ASP A 1 196 ? 19.084 14.173 21.065 1.00 35.61 196 ASP A O 1
#

Foldseek 3Di:
DVVPDDDDDLVRDLVVDLVVDVVLLVVLVVLLVVVVVLVVVLVVLVVVLVVLVVQCPDPPVVSNLVSLVVLLVSLVVNLVSCVVNVVSLVVSVVSLVVDDDRPDPVLVVLVVVLSVLVVVLSVLVVVLNVLVNQLSVLSSVLSVLSNDPDRDPVNNVVSVVSSVVSVVSSVVSVVVNVVSVVVSVVSSVVSD

CATH classification: 1.20.120.570

Secondary structure (P-SEA, 3-state):
cccccccccaaaaaaaaaaaaaaaaaaaaaaaaaaaaaaaaaaaaaaaaaaacccccccaaaaaaaaaaaaaaaaaaaaaaaaaaaaaaaaaaaaaaaccccccaaaaaaaaaaaaaaaaaaaaaaaaaaaaaaaaaaaaaaaaaaacccccaaaaaaaaaaaaaaaaaaaaaaaaaaaaaaaaaaaaaaac